Protein AF-A0A2N2LJS9-F1 (afdb_monomer_lite)

Foldseek 3Di:
DDDPPDDDDDPVLLFVLVQVLVCLLVVHRDGPLRVVVVLVDDSVLSVVCVVPPVVVLLVLLLVLLVCLQPVDPVSPLLSVLQCLQRPSSDPDHDQLPNVCVVVVHDSVVSVVSPVVSSVSSNPPVSVVVSSVSSVVVSVVVVVVVVVVVVVVVVVCPDPVNVVVVVVVVVCVVDAQPCAPPDQDPVLLVVLVVCVVVVNDLVVNCVVSSHDSVVSVVSCVVVPVVPPVPPDDDD

Sequence (234 aa):
MKNNFNKEKSLYQLINDPNMLLSTIYKTEMTCGDYLYSLGLTWEQVDLINKNYLYSLLDLIWETVKHFIFSSPSDFRSWTILSQRNDPYTQKRKTLEALGLEFSISRERVRQIESRAFRKLRVKSRKNHLEERVVSQVFDWIHSYQQNKEQVLEDISTPEQIDGLIETRKRQKNPPKRAYEFWTEDEQNTLITLYQQNISTKEISLQLQRSERAILMRLIKVGFEKLTNIFPNT

Secondary structure (DSSP, 8-state):
------S---HHHHHHHHHHHHHHHHTS---HHHHHHHTT--HHHHHHHHHHTHHHHHHHHHHHHHHHH-SSGGGHHHHHHHHHHH-TT-SSPPPHHHHHHHTTS-HHHHHHHHHHHHHHHT-HHHHHHHHHHHHHHHHHHHHHHHHHHHHHHHHT-SHHHHHHHHHHHHHHHS--TTTTPPPPHHHHHHHHHHHHTT--HHHHHHHHTS-HHHHHHHHHHHT-GGGGGG----

Radius of gyration: 27.16 Å; chains: 1; bounding box: 45×60×69 Å

pLDDT: mean 78.63, std 16.74, range [31.95, 96.31]

Structure (mmCIF, N/CA/C/O backbone):
data_AF-A0A2N2LJS9-F1
#
_entry.id   AF-A0A2N2LJS9-F1
#
loop_
_atom_site.group_PDB
_atom_site.id
_atom_site.type_symbol
_atom_site.label_atom_id
_atom_site.label_alt_id
_atom_site.label_comp_id
_atom_site.label_asym_id
_atom_site.label_entity_id
_atom_site.label_seq_id
_atom_site.pdbx_PDB_ins_code
_atom_site.Cartn_x
_atom_site.Cartn_y
_atom_site.Cartn_z
_atom_site.occupancy
_atom_site.B_iso_or_equiv
_atom_site.auth_seq_id
_atom_site.auth_comp_id
_atom_site.auth_asym_id
_atom_site.auth_atom_id
_atom_site.pdbx_PDB_model_num
ATOM 1 N N . MET A 1 1 ? 16.847 1.655 11.798 1.00 31.95 1 MET A N 1
ATOM 2 C CA . MET A 1 1 ? 16.788 3.124 11.639 1.00 31.95 1 MET A CA 1
ATOM 3 C C . MET A 1 1 ? 15.344 3.502 11.361 1.00 31.95 1 MET A C 1
ATOM 5 O O . MET A 1 1 ? 14.827 3.142 10.315 1.00 31.95 1 MET A O 1
ATOM 9 N N . LYS A 1 2 ? 14.662 4.094 12.348 1.00 33.72 2 LYS A N 1
ATOM 10 C CA . LYS A 1 2 ? 13.263 4.524 12.236 1.00 33.72 2 LYS A CA 1
ATOM 11 C C . LYS A 1 2 ? 13.247 5.833 11.443 1.00 33.72 2 LYS A C 1
ATOM 13 O O . LYS A 1 2 ? 13.719 6.844 11.953 1.00 33.72 2 LYS A O 1
ATOM 18 N N . ASN A 1 3 ? 12.784 5.800 10.196 1.00 35.09 3 ASN A N 1
ATOM 19 C CA . ASN A 1 3 ? 12.652 7.014 9.398 1.00 35.09 3 ASN A CA 1
ATOM 20 C C . ASN A 1 3 ? 11.415 7.790 9.852 1.00 35.09 3 ASN A C 1
ATOM 22 O O . ASN A 1 3 ? 10.286 7.330 9.695 1.00 35.09 3 ASN A O 1
ATOM 26 N N . ASN A 1 4 ? 11.667 8.982 10.390 1.00 36.16 4 ASN A N 1
ATOM 27 C CA . ASN A 1 4 ? 10.732 10.098 10.424 1.00 36.16 4 ASN A CA 1
ATOM 28 C C . ASN A 1 4 ? 10.245 10.380 8.994 1.00 36.16 4 ASN A C 1
ATOM 30 O O . ASN A 1 4 ? 10.908 11.106 8.254 1.00 36.16 4 ASN A O 1
ATOM 34 N N . PHE A 1 5 ? 9.109 9.813 8.587 1.00 39.12 5 PHE A N 1
ATOM 35 C CA . PHE A 1 5 ? 8.425 10.258 7.377 1.00 39.12 5 PHE A CA 1
ATOM 36 C C . PHE A 1 5 ? 7.439 11.361 7.744 1.00 39.12 5 PHE A C 1
ATOM 38 O O . PHE A 1 5 ? 6.435 11.155 8.423 1.00 39.12 5 PHE A O 1
ATOM 45 N N . ASN A 1 6 ? 7.846 12.565 7.352 1.00 40.97 6 ASN A N 1
ATOM 46 C CA . ASN A 1 6 ? 7.223 13.834 7.663 1.00 40.97 6 ASN A CA 1
ATOM 47 C C . ASN A 1 6 ? 5.814 13.932 7.060 1.00 40.97 6 ASN A C 1
ATOM 49 O O . ASN A 1 6 ? 5.573 13.533 5.920 1.00 40.97 6 ASN A O 1
ATOM 53 N N . LYS A 1 7 ? 4.912 14.491 7.868 1.00 41.56 7 LYS A N 1
ATOM 54 C CA . LYS A 1 7 ? 3.532 14.863 7.554 1.00 41.56 7 LYS A CA 1
ATOM 55 C C . LYS A 1 7 ? 3.512 15.849 6.386 1.00 41.56 7 LYS A C 1
ATOM 57 O O . LYS A 1 7 ? 4.092 16.911 6.533 1.00 41.56 7 LYS A O 1
ATOM 62 N N . GLU A 1 8 ? 2.855 15.485 5.283 1.00 41.69 8 GLU A N 1
ATOM 63 C CA . GLU A 1 8 ? 2.132 16.365 4.332 1.00 41.69 8 GLU A CA 1
ATOM 64 C C . GLU A 1 8 ? 1.816 15.603 3.024 1.00 41.69 8 GLU A C 1
ATOM 66 O O . GLU A 1 8 ? 2.141 16.029 1.919 1.00 41.69 8 GLU A O 1
ATOM 71 N N . LYS A 1 9 ? 1.154 14.440 3.120 1.00 49.22 9 LYS A N 1
ATOM 72 C CA . LYS A 1 9 ? 0.387 13.901 1.984 1.00 49.22 9 LYS A CA 1
ATOM 73 C C . LYS A 1 9 ? -1.089 14.137 2.273 1.00 49.22 9 LYS A C 1
ATOM 75 O O . LYS A 1 9 ? -1.579 13.783 3.344 1.00 49.22 9 LYS A O 1
ATOM 80 N N . SER A 1 10 ? -1.810 14.689 1.301 1.00 51.91 10 SER A N 1
ATOM 81 C CA . SER A 1 10 ? -3.262 14.523 1.265 1.00 51.91 10 SER A CA 1
ATOM 82 C C . SER A 1 10 ? -3.546 13.024 1.149 1.00 51.91 10 SER A C 1
ATOM 84 O O . SER A 1 10 ? -2.954 12.362 0.293 1.00 51.91 10 SER A O 1
ATOM 86 N N . LEU A 1 11 ? -4.444 12.489 1.985 1.00 50.19 11 LEU A N 1
ATOM 87 C CA . LEU A 1 11 ? -4.892 11.085 1.952 1.00 50.19 11 LEU A CA 1
ATOM 88 C C . LEU A 1 11 ? -5.197 10.605 0.516 1.00 50.19 11 LEU A C 1
ATOM 90 O O . LEU A 1 11 ? -4.925 9.461 0.166 1.00 50.19 11 LEU A O 1
ATOM 94 N N . TYR A 1 12 ? -5.652 11.516 -0.349 1.00 49.75 12 TYR A N 1
ATOM 95 C CA . TYR A 1 12 ? -5.942 11.283 -1.764 1.00 49.75 12 TYR A CA 1
ATOM 96 C C . TYR A 1 12 ? -4.728 10.816 -2.598 1.00 49.75 12 TYR A C 1
ATOM 98 O O . TYR A 1 12 ? -4.838 9.901 -3.411 1.00 49.75 12 TYR A O 1
ATOM 106 N N . GLN A 1 13 ? -3.542 11.398 -2.384 1.00 48.91 13 GLN A N 1
ATOM 107 C CA . GLN A 1 13 ? -2.309 11.020 -3.099 1.00 48.91 13 GLN A CA 1
ATOM 108 C C . GLN A 1 13 ? -1.681 9.729 -2.563 1.00 48.91 13 GLN A C 1
ATOM 110 O O . GLN A 1 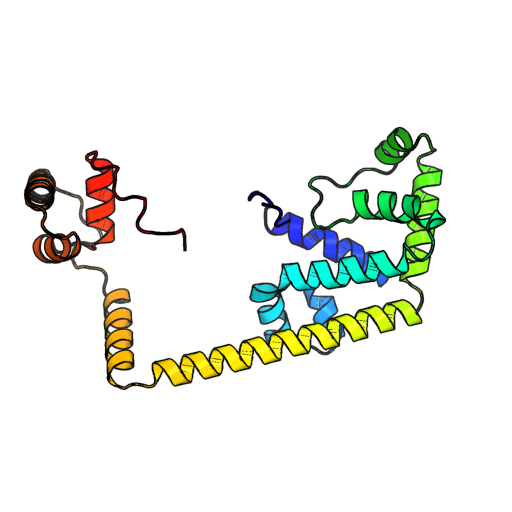13 ? -0.786 9.166 -3.185 1.00 48.91 13 GLN A O 1
ATOM 115 N N . LEU A 1 14 ? -2.102 9.276 -1.386 1.00 54.38 14 LEU A N 1
ATOM 116 C CA . LEU A 1 14 ? -1.608 8.046 -0.774 1.00 54.38 14 LEU A CA 1
ATOM 117 C C . LEU A 1 14 ? -2.407 6.817 -1.243 1.00 54.38 14 LEU A C 1
ATOM 119 O O . LEU A 1 14 ? -1.893 5.705 -1.227 1.00 54.38 14 LEU A O 1
ATOM 123 N N . ILE A 1 15 ? -3.630 7.041 -1.734 1.00 55.56 15 ILE A N 1
ATOM 124 C CA . ILE A 1 15 ? -4.560 6.005 -2.201 1.00 55.56 15 ILE A CA 1
ATOM 125 C C . ILE A 1 15 ? -4.457 5.768 -3.721 1.00 55.56 15 ILE A C 1
ATOM 127 O O . ILE A 1 15 ? -4.594 4.634 -4.176 1.00 55.56 15 ILE A O 1
ATOM 131 N N . ASN A 1 16 ? -4.173 6.799 -4.526 1.00 60.22 16 ASN A N 1
ATOM 132 C CA . ASN A 1 16 ? -4.210 6.675 -5.993 1.00 60.22 16 ASN A CA 1
ATOM 133 C C . ASN A 1 16 ? -3.057 5.857 -6.605 1.00 60.22 16 ASN A C 1
ATOM 135 O O . ASN A 1 16 ? -3.276 5.128 -7.575 1.00 60.22 16 ASN A O 1
ATOM 139 N N . ASP A 1 17 ? -1.846 5.940 -6.054 1.00 68.31 17 ASP A N 1
ATOM 140 C CA . ASP A 1 17 ? -0.675 5.237 -6.603 1.00 68.31 17 ASP A CA 1
ATOM 141 C C . ASP A 1 17 ? -0.741 3.699 -6.412 1.00 68.31 17 ASP A C 1
ATOM 143 O O . ASP A 1 17 ? -0.482 2.962 -7.372 1.00 68.31 17 ASP A O 1
ATOM 147 N N . PRO A 1 18 ? -1.180 3.174 -5.249 1.00 71.62 18 PRO A N 1
ATOM 148 C CA . PRO A 1 18 ? -1.484 1.751 -5.078 1.00 71.62 18 PRO A CA 1
ATOM 149 C C . PRO A 1 18 ? -2.563 1.218 -6.021 1.00 71.62 18 PRO A C 1
ATOM 151 O O . PRO A 1 18 ? -2.399 0.150 -6.616 1.00 71.62 18 PRO A O 1
ATOM 154 N N . ASN A 1 19 ? -3.650 1.973 -6.192 1.00 83.94 19 ASN A N 1
ATOM 155 C CA . ASN A 1 19 ? -4.761 1.587 -7.061 1.00 83.94 19 ASN A CA 1
ATOM 156 C C . ASN A 1 19 ? -4.291 1.456 -8.512 1.00 83.94 19 ASN A C 1
ATOM 158 O O . ASN A 1 19 ? -4.644 0.505 -9.203 1.00 83.94 19 ASN A O 1
ATOM 162 N N . MET A 1 20 ? -3.421 2.361 -8.963 1.00 81.50 20 MET A N 1
ATOM 163 C CA . MET A 1 20 ? -2.772 2.295 -10.273 1.00 81.50 20 MET A CA 1
ATOM 164 C C . MET A 1 20 ? -1.921 1.032 -10.452 1.00 81.50 20 MET A C 1
ATOM 166 O O . MET A 1 20 ? -1.991 0.379 -11.500 1.00 81.50 20 MET A O 1
ATOM 170 N N . LEU A 1 21 ? -1.122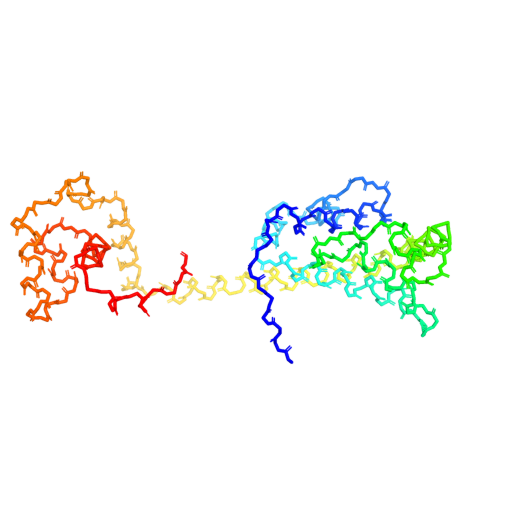 0.669 -9.444 1.00 84.75 21 LEU A N 1
ATOM 171 C CA . LEU A 1 21 ? -0.304 -0.544 -9.472 1.00 84.75 21 LEU A CA 1
ATOM 172 C C . LEU A 1 21 ? -1.183 -1.794 -9.584 1.00 84.75 21 LEU A C 1
ATOM 174 O O . LEU A 1 21 ? -0.987 -2.603 -10.495 1.00 84.75 21 LEU A O 1
ATOM 178 N N . LEU A 1 22 ? -2.169 -1.922 -8.697 1.00 88.69 22 LEU A N 1
ATOM 179 C CA . LEU A 1 22 ? -3.118 -3.031 -8.684 1.00 88.69 22 LEU A CA 1
ATOM 180 C C . LEU A 1 22 ? -3.896 -3.101 -10.003 1.00 88.69 22 LEU A C 1
ATOM 182 O O . LEU A 1 22 ? -3.887 -4.136 -10.674 1.00 88.69 22 LEU A O 1
ATOM 186 N N . SER A 1 23 ? -4.427 -1.971 -10.468 1.00 89.19 23 SER A N 1
ATOM 187 C CA . SER A 1 23 ? -5.138 -1.889 -11.745 1.00 89.19 23 SER A CA 1
ATOM 188 C C . SER A 1 23 ? -4.267 -2.335 -12.917 1.00 89.19 23 SER A C 1
ATOM 190 O O . SER A 1 23 ? -4.705 -3.054 -13.819 1.00 89.19 23 SER A O 1
ATOM 192 N N . THR A 1 24 ? -2.976 -2.001 -12.880 1.00 87.19 24 THR A N 1
ATOM 193 C CA . THR A 1 24 ? -2.026 -2.434 -13.906 1.00 87.19 24 THR A CA 1
ATOM 194 C C . THR A 1 24 ? -1.723 -3.933 -13.815 1.00 87.19 24 THR A C 1
ATOM 196 O O . THR A 1 24 ? -1.602 -4.598 -14.850 1.00 87.19 24 THR A O 1
ATOM 199 N N . ILE A 1 25 ? -1.606 -4.509 -12.618 1.00 88.31 25 ILE A N 1
ATOM 200 C CA . ILE A 1 25 ? -1.372 -5.950 -12.428 1.00 88.31 25 ILE A CA 1
ATOM 201 C C . ILE A 1 25 ? -2.593 -6.760 -12.888 1.00 88.31 25 ILE A C 1
ATOM 203 O O . ILE A 1 25 ? -2.449 -7.772 -13.585 1.00 88.31 25 ILE A O 1
ATOM 207 N N . TYR A 1 26 ? -3.798 -6.308 -12.566 1.00 89.62 26 TYR A N 1
ATOM 208 C CA . TYR A 1 26 ? -5.030 -7.050 -12.828 1.00 89.62 26 TYR A CA 1
ATOM 209 C C . TYR A 1 26 ? -5.732 -6.685 -14.139 1.00 89.62 26 TYR A C 1
ATOM 211 O O . TYR A 1 26 ? -6.567 -7.458 -14.593 1.00 89.62 26 TYR A O 1
ATOM 219 N N . LYS A 1 27 ? -5.302 -5.615 -14.821 1.00 88.12 27 LYS A N 1
ATOM 220 C CA . LYS A 1 27 ? -5.897 -5.102 -16.071 1.00 88.12 27 LYS A CA 1
ATOM 221 C C . LYS A 1 27 ? -7.376 -4.714 -15.936 1.00 88.12 27 LYS A C 1
ATOM 223 O O . LYS A 1 27 ? -8.129 -4.826 -16.896 1.00 88.12 27 LYS A O 1
ATOM 228 N N . THR A 1 28 ? -7.771 -4.256 -14.762 1.00 89.88 28 THR A N 1
ATOM 229 C CA . THR A 1 28 ? -9.090 -3.683 -14.494 1.00 89.88 28 THR A CA 1
ATOM 230 C C . THR A 1 28 ? -8.888 -2.503 -13.568 1.00 89.88 28 THR A C 1
ATOM 232 O O . THR A 1 28 ? -7.943 -2.524 -12.785 1.00 89.88 28 THR A O 1
ATOM 235 N N . GLU A 1 29 ? -9.728 -1.480 -13.655 1.00 87.88 29 GLU A N 1
ATOM 236 C CA . GLU A 1 29 ? -9.725 -0.435 -12.636 1.00 87.88 29 GLU A CA 1
ATOM 237 C C . GLU A 1 29 ? -10.112 -1.076 -11.304 1.00 87.88 29 GLU A C 1
ATOM 239 O O . GLU A 1 29 ? -11.133 -1.758 -11.213 1.00 87.88 29 GLU A O 1
ATOM 244 N N . MET A 1 30 ? -9.240 -0.949 -10.307 1.00 86.88 30 MET A N 1
ATOM 245 C CA . MET A 1 30 ? -9.487 -1.466 -8.968 1.00 86.88 30 MET A CA 1
ATOM 246 C C . MET A 1 30 ? -8.858 -0.574 -7.914 1.00 86.88 30 MET A C 1
ATOM 248 O O . MET A 1 30 ? -7.716 -0.115 -8.043 1.00 86.88 30 MET A O 1
ATOM 252 N N . THR A 1 31 ? -9.609 -0.372 -6.843 1.00 87.75 31 THR A N 1
ATOM 253 C CA . THR A 1 31 ? -9.090 0.191 -5.607 1.00 87.75 31 THR A CA 1
ATOM 254 C C . THR A 1 31 ? -8.508 -0.903 -4.713 1.00 87.75 31 THR A C 1
ATOM 256 O O . THR A 1 31 ? -8.790 -2.088 -4.893 1.00 87.75 31 THR A O 1
ATOM 259 N N . CYS A 1 32 ? -7.724 -0.525 -3.700 1.00 87.56 32 CYS A N 1
ATOM 260 C CA . CYS A 1 32 ? -7.336 -1.455 -2.636 1.00 87.56 32 CYS A CA 1
ATOM 261 C C . CYS A 1 32 ? -8.557 -2.118 -1.974 1.00 87.56 32 CYS A C 1
ATOM 263 O O . CYS A 1 32 ? -8.491 -3.293 -1.630 1.00 87.56 32 CYS A O 1
ATOM 265 N N . GLY A 1 33 ? -9.672 -1.391 -1.829 1.00 89.00 33 GLY A N 1
ATOM 266 C CA . GLY A 1 33 ? -10.917 -1.939 -1.289 1.00 89.00 33 GLY A CA 1
ATOM 267 C C . GLY A 1 33 ? -11.517 -3.017 -2.190 1.00 89.00 33 GLY A C 1
ATOM 268 O O . GLY A 1 33 ? -11.791 -4.116 -1.714 1.00 89.00 33 GLY A O 1
ATOM 269 N N . ASP A 1 34 ? -11.635 -2.739 -3.493 1.00 89.69 34 ASP A N 1
ATOM 270 C CA . ASP A 1 34 ? -12.122 -3.714 -4.483 1.00 89.69 34 ASP A CA 1
ATOM 271 C C . ASP A 1 34 ? -11.222 -4.948 -4.536 1.00 89.69 34 ASP A C 1
ATOM 273 O O . ASP A 1 34 ? -11.701 -6.077 -4.630 1.00 89.69 34 ASP A O 1
ATOM 277 N N . TYR A 1 35 ? -9.907 -4.733 -4.438 1.00 92.62 35 TYR A N 1
ATOM 278 C CA . TYR A 1 35 ? -8.931 -5.807 -4.396 1.00 92.62 35 TYR A CA 1
ATOM 279 C C . TYR A 1 35 ? -9.165 -6.710 -3.186 1.00 92.62 35 TYR A C 1
ATOM 281 O O . TYR A 1 35 ? -9.377 -7.902 -3.371 1.00 92.62 35 TYR A O 1
ATOM 289 N N . LEU A 1 36 ? -9.218 -6.164 -1.969 1.00 92.06 36 LEU A N 1
ATOM 290 C CA . LEU A 1 36 ? -9.487 -6.955 -0.765 1.00 92.06 36 LEU A CA 1
ATOM 291 C C . LEU A 1 36 ? -10.839 -7.677 -0.836 1.00 92.06 36 LEU A C 1
ATOM 293 O O . LEU A 1 36 ? -10.918 -8.858 -0.506 1.00 92.06 36 LEU A O 1
ATOM 297 N N . TYR A 1 37 ? -11.886 -7.003 -1.315 1.00 91.62 37 TYR A N 1
ATOM 298 C CA . TYR A 1 37 ? -13.199 -7.617 -1.505 1.00 91.62 37 TYR A CA 1
ATOM 299 C C . TYR A 1 37 ? -13.140 -8.799 -2.486 1.00 91.62 37 TYR A C 1
ATOM 301 O O . TYR A 1 37 ? -13.710 -9.857 -2.224 1.00 91.62 37 TYR A O 1
ATOM 309 N N . SER A 1 38 ? -12.377 -8.671 -3.578 1.00 91.19 38 SER A N 1
ATOM 310 C CA . SER A 1 38 ? -12.177 -9.753 -4.552 1.00 91.19 38 SER A CA 1
ATOM 311 C C . SER A 1 38 ? -11.442 -10.973 -3.979 1.00 91.19 38 SER A C 1
ATOM 313 O O . SER A 1 38 ? -11.588 -12.072 -4.510 1.00 91.19 38 SER A O 1
ATOM 315 N N . LEU A 1 39 ? -10.710 -10.801 -2.871 1.00 92.12 39 LEU A N 1
ATOM 316 C CA . LEU A 1 39 ? -10.070 -11.885 -2.116 1.00 92.12 39 LEU A CA 1
ATOM 317 C C . LEU A 1 39 ? -11.022 -12.580 -1.129 1.00 92.12 39 LEU A C 1
ATOM 319 O O . LEU A 1 39 ? -10.597 -13.475 -0.403 1.00 92.12 39 LEU A O 1
ATOM 323 N N . GLY A 1 40 ? -12.297 -12.182 -1.086 1.00 91.31 40 GLY A N 1
ATOM 324 C CA . GLY A 1 40 ? -13.308 -12.784 -0.216 1.00 91.31 40 GLY A CA 1
ATOM 325 C C . GLY A 1 40 ? -13.494 -12.084 1.130 1.00 91.31 40 GLY A C 1
ATOM 326 O O . GLY A 1 40 ? -14.175 -12.629 1.997 1.00 91.31 40 GLY A O 1
ATOM 327 N N . LEU A 1 41 ? -12.919 -10.892 1.328 1.00 91.56 41 LEU A N 1
ATOM 328 C CA . LEU A 1 41 ? -13.171 -10.103 2.533 1.00 91.56 41 LEU A CA 1
ATOM 329 C C . LEU A 1 41 ? -14.542 -9.427 2.495 1.00 91.56 41 LEU A C 1
ATOM 331 O O . LEU A 1 41 ? -14.993 -8.928 1.465 1.00 91.56 41 LEU A O 1
ATOM 335 N N . THR A 1 42 ? -15.175 -9.329 3.661 1.00 93.50 42 THR A N 1
ATOM 336 C CA . THR A 1 42 ? -16.385 -8.519 3.848 1.00 93.50 42 THR A CA 1
ATOM 337 C C . THR A 1 42 ? -16.051 -7.025 3.873 1.00 93.50 42 THR A C 1
ATOM 339 O O . THR A 1 42 ? -14.949 -6.627 4.249 1.00 93.50 42 THR A O 1
ATOM 342 N N . TRP A 1 43 ? -17.017 -6.165 3.540 1.00 91.38 43 TRP A N 1
ATOM 343 C CA . TRP A 1 43 ? -16.816 -4.710 3.577 1.00 91.38 43 TRP A CA 1
ATOM 344 C C . TRP A 1 43 ? -16.469 -4.169 4.968 1.00 91.38 43 TRP A C 1
ATOM 346 O O . TRP A 1 43 ? -15.725 -3.199 5.069 1.00 91.38 43 TRP A O 1
ATOM 356 N N . GLU A 1 44 ? -16.947 -4.813 6.035 1.00 90.19 44 GLU A N 1
ATOM 357 C CA . GLU A 1 44 ? -16.573 -4.464 7.409 1.00 90.19 44 GLU A CA 1
ATOM 358 C C . GLU A 1 44 ? -15.082 -4.721 7.667 1.00 90.19 44 GLU A C 1
ATOM 360 O O . GLU A 1 44 ? -14.379 -3.862 8.199 1.00 90.19 44 GLU A O 1
ATOM 365 N N . GLN A 1 45 ? -14.568 -5.869 7.217 1.00 89.81 45 GLN A N 1
ATOM 366 C CA . GLN A 1 45 ? -13.140 -6.180 7.297 1.00 89.81 45 GLN A CA 1
ATOM 367 C C . GLN A 1 45 ? -12.316 -5.229 6.423 1.00 89.81 45 GLN A C 1
ATOM 369 O O . GLN A 1 45 ? -11.279 -4.740 6.861 1.00 89.81 45 GLN A O 1
ATOM 374 N N . VAL A 1 46 ? -12.782 -4.914 5.211 1.00 89.12 46 VAL A N 1
ATOM 375 C CA . VAL A 1 46 ? -12.121 -3.941 4.326 1.00 89.12 46 VAL A CA 1
ATOM 376 C C . VAL A 1 46 ? -12.032 -2.561 4.984 1.00 89.12 46 VAL A C 1
ATOM 378 O O . VAL A 1 46 ? -10.969 -1.942 4.961 1.00 89.12 46 VAL A O 1
ATOM 381 N N . ASP A 1 47 ? -13.112 -2.082 5.600 1.00 88.69 47 ASP A N 1
ATOM 382 C CA . ASP A 1 47 ? -13.136 -0.797 6.305 1.00 88.69 47 ASP A CA 1
ATOM 383 C C . ASP A 1 47 ? -12.186 -0.793 7.514 1.00 88.69 47 ASP A C 1
ATOM 385 O O . ASP A 1 47 ? -11.407 0.146 7.694 1.00 88.69 47 ASP A O 1
ATOM 389 N N . LEU A 1 48 ? -12.166 -1.880 8.290 1.00 90.50 48 LEU A N 1
ATOM 390 C CA . LEU A 1 48 ? -11.225 -2.069 9.394 1.00 90.50 48 LEU A CA 1
ATOM 391 C C . LEU A 1 48 ? -9.769 -1.998 8.920 1.00 90.50 48 LEU A C 1
ATOM 393 O O . LEU A 1 48 ? -8.952 -1.318 9.546 1.00 90.50 48 LEU A O 1
ATOM 397 N N . ILE A 1 49 ? -9.447 -2.656 7.807 1.00 90.06 49 ILE A N 1
ATOM 398 C CA . ILE A 1 49 ? -8.101 -2.651 7.231 1.00 90.06 49 ILE A CA 1
ATOM 399 C C . ILE A 1 49 ? -7.740 -1.265 6.708 1.00 90.06 49 ILE A C 1
ATOM 401 O O . ILE A 1 49 ? -6.670 -0.754 7.030 1.00 90.06 49 ILE A O 1
ATOM 405 N N . ASN A 1 50 ? -8.640 -0.610 5.979 1.00 86.00 50 ASN A N 1
ATOM 406 C CA . ASN A 1 50 ? -8.404 0.739 5.470 1.00 86.00 50 ASN A CA 1
ATOM 407 C C . ASN A 1 50 ? -8.182 1.760 6.596 1.00 86.00 50 ASN A C 1
ATOM 409 O O . ASN A 1 50 ? -7.370 2.671 6.443 1.00 86.00 50 ASN A O 1
ATOM 413 N N . LYS A 1 51 ? -8.866 1.608 7.735 1.00 85.50 51 LYS A N 1
ATOM 414 C CA . LYS A 1 51 ? -8.729 2.516 8.883 1.00 85.50 51 LYS A CA 1
ATOM 415 C C . LYS A 1 51 ? -7.472 2.265 9.710 1.00 85.50 51 LYS A C 1
ATOM 417 O O . LYS A 1 51 ? -6.857 3.226 10.163 1.00 85.50 51 LYS A O 1
ATOM 422 N N . ASN A 1 52 ? -7.101 1.003 9.921 1.00 87.25 52 ASN A N 1
ATOM 423 C CA . ASN A 1 52 ? -6.086 0.643 10.917 1.00 87.25 52 ASN A CA 1
ATOM 424 C C . ASN A 1 52 ? -4.774 0.120 10.310 1.00 87.25 52 ASN A C 1
ATOM 426 O O . ASN A 1 52 ? -3.730 0.224 10.946 1.00 87.25 52 ASN A O 1
ATOM 430 N N . TYR A 1 53 ? -4.806 -0.418 9.088 1.00 89.44 53 TYR A N 1
ATOM 431 C CA . TYR A 1 53 ? -3.696 -1.182 8.503 1.00 89.44 53 TYR A CA 1
ATOM 432 C C . TYR A 1 53 ? -3.376 -0.813 7.047 1.00 89.44 53 TYR A C 1
ATOM 434 O O . TYR A 1 53 ? -2.613 -1.524 6.396 1.00 89.44 53 TYR A O 1
ATOM 442 N N . LEU A 1 54 ? -3.905 0.298 6.517 1.00 85.62 54 LEU A N 1
ATOM 443 C CA . LEU A 1 54 ? -3.709 0.677 5.111 1.00 85.62 54 LEU A CA 1
ATOM 444 C C . LEU A 1 54 ? -2.225 0.745 4.725 1.00 85.62 54 LEU A C 1
ATOM 446 O O . LEU A 1 54 ? -1.824 0.126 3.749 1.00 85.62 54 LEU A O 1
ATOM 450 N N . TYR A 1 55 ? -1.392 1.434 5.506 1.00 85.38 55 TYR A N 1
ATOM 451 C CA . TYR A 1 55 ? 0.048 1.524 5.230 1.00 85.38 55 TYR A CA 1
ATOM 452 C C . TYR A 1 55 ? 0.734 0.158 5.260 1.00 85.38 55 TYR A C 1
ATOM 454 O O . TYR A 1 55 ? 1.508 -0.161 4.363 1.00 85.38 55 TYR A O 1
ATOM 462 N N . SER A 1 56 ? 0.398 -0.678 6.243 1.00 89.50 56 SER A N 1
ATOM 463 C CA . SER A 1 56 ? 0.942 -2.031 6.353 1.00 89.50 56 SER A CA 1
ATOM 464 C C . SER A 1 56 ? 0.544 -2.901 5.160 1.00 89.50 56 SER A C 1
ATOM 466 O O . SER A 1 56 ? 1.363 -3.673 4.663 1.00 89.50 56 SER A O 1
ATOM 468 N N . LEU A 1 57 ? -0.685 -2.751 4.653 1.00 89.94 57 LEU A N 1
ATOM 469 C CA . LEU A 1 57 ? -1.142 -3.407 3.428 1.00 89.94 57 LEU A CA 1
ATOM 470 C C . LEU A 1 57 ? -0.347 -2.930 2.210 1.00 89.94 57 LEU A C 1
ATOM 472 O O . LEU A 1 57 ? 0.082 -3.749 1.396 1.00 89.94 57 LEU A O 1
ATOM 476 N N . LEU A 1 58 ? -0.137 -1.619 2.084 1.00 87.56 58 LEU A N 1
ATOM 477 C CA . LEU A 1 58 ? 0.642 -1.051 0.988 1.00 87.56 58 LEU A CA 1
ATOM 478 C C . LEU A 1 58 ? 2.090 -1.538 1.018 1.00 87.56 58 LEU A C 1
ATOM 480 O O . LEU A 1 58 ? 2.587 -1.979 -0.016 1.00 87.56 58 LEU A O 1
ATOM 484 N N . ASP A 1 59 ? 2.729 -1.544 2.187 1.00 88.38 59 ASP A N 1
ATOM 485 C CA . ASP A 1 59 ? 4.075 -2.091 2.379 1.00 88.38 59 ASP A CA 1
ATOM 486 C C . ASP A 1 59 ? 4.145 -3.569 2.003 1.00 88.38 59 ASP A C 1
ATOM 488 O O . ASP A 1 59 ? 5.055 -3.992 1.287 1.00 88.38 59 ASP A O 1
ATOM 492 N N . LEU A 1 60 ? 3.160 -4.361 2.431 1.00 91.62 60 LEU A N 1
ATOM 493 C CA . LEU A 1 60 ? 3.087 -5.781 2.113 1.00 91.62 60 LEU A CA 1
ATOM 494 C C . LEU A 1 60 ? 3.014 -6.018 0.602 1.00 91.62 60 LEU A C 1
ATOM 496 O O . LEU A 1 60 ? 3.785 -6.818 0.061 1.00 91.62 60 LEU A O 1
ATOM 500 N N . ILE A 1 61 ? 2.103 -5.323 -0.084 1.00 90.88 61 ILE A N 1
ATOM 501 C CA . ILE A 1 61 ? 1.946 -5.419 -1.540 1.00 90.88 61 ILE A CA 1
ATOM 502 C C . ILE A 1 61 ? 3.236 -4.960 -2.225 1.00 90.88 61 ILE A C 1
ATOM 504 O O . ILE A 1 61 ? 3.744 -5.648 -3.113 1.00 90.88 61 ILE A O 1
ATOM 508 N N . TRP A 1 62 ? 3.790 -3.828 -1.793 1.00 89.00 62 TRP A N 1
ATOM 509 C CA . TRP A 1 62 ? 4.966 -3.215 -2.394 1.00 89.00 62 TRP A CA 1
ATOM 510 C C . TRP A 1 62 ? 6.215 -4.087 -2.274 1.00 89.00 62 TRP A C 1
ATOM 512 O O . TRP A 1 62 ? 6.882 -4.349 -3.277 1.00 89.00 62 TRP A O 1
ATOM 522 N N . GLU A 1 63 ? 6.501 -4.613 -1.084 1.00 89.12 63 GLU A N 1
ATOM 523 C CA . GLU A 1 63 ? 7.639 -5.507 -0.869 1.00 89.12 63 GLU A CA 1
ATOM 524 C C . GLU A 1 63 ? 7.451 -6.835 -1.614 1.00 89.12 63 GLU A C 1
ATOM 526 O O . GLU A 1 63 ? 8.399 -7.367 -2.192 1.00 89.12 63 GLU A O 1
ATOM 531 N N . THR A 1 64 ? 6.224 -7.350 -1.711 1.00 90.88 64 THR A N 1
ATOM 532 C CA . THR A 1 64 ? 5.949 -8.553 -2.514 1.00 90.88 64 THR A CA 1
ATOM 533 C C . THR A 1 64 ? 6.223 -8.307 -4.002 1.00 90.88 64 THR A C 1
ATOM 535 O O . THR A 1 64 ? 6.925 -9.084 -4.655 1.00 90.88 64 THR A O 1
ATOM 538 N N . VAL A 1 65 ? 5.745 -7.182 -4.539 1.00 89.56 65 VAL A N 1
ATOM 539 C CA . VAL A 1 65 ? 5.999 -6.754 -5.923 1.00 89.56 65 VAL A CA 1
ATOM 540 C C . VAL A 1 65 ? 7.496 -6.560 -6.175 1.00 89.56 65 VAL A C 1
ATOM 542 O O . VAL A 1 65 ? 8.017 -7.029 -7.192 1.00 89.56 65 VAL A O 1
ATOM 545 N N . LYS A 1 66 ? 8.213 -5.936 -5.238 1.00 89.19 66 LYS A N 1
ATOM 546 C CA . LYS A 1 66 ? 9.668 -5.763 -5.282 1.00 89.19 66 LYS A CA 1
ATOM 547 C C . LYS A 1 66 ? 10.398 -7.089 -5.413 1.00 89.19 66 LYS A C 1
ATOM 549 O O . LYS A 1 66 ? 11.222 -7.219 -6.314 1.00 89.19 66 LYS A O 1
ATOM 554 N N . HIS A 1 67 ? 10.060 -8.087 -4.596 1.00 89.00 67 HIS A N 1
ATOM 555 C CA . HIS A 1 67 ? 10.664 -9.420 -4.683 1.00 89.00 67 HIS A CA 1
ATOM 556 C C . HIS A 1 67 ? 10.424 -10.091 -6.044 1.00 89.00 67 HIS A C 1
ATOM 558 O O . HIS A 1 67 ? 11.316 -10.740 -6.593 1.00 89.00 67 HIS A O 1
ATOM 564 N N . PHE A 1 68 ? 9.249 -9.897 -6.648 1.00 88.88 68 PHE A N 1
ATOM 565 C CA . PHE A 1 68 ? 8.967 -10.439 -7.978 1.00 88.88 68 PHE A CA 1
ATOM 566 C C . PHE A 1 68 ? 9.755 -9.760 -9.097 1.00 88.88 68 PHE A C 1
ATOM 568 O O . PHE A 1 68 ? 10.082 -10.406 -10.100 1.00 88.88 68 PHE A O 1
ATOM 575 N N . ILE A 1 69 ? 10.012 -8.458 -8.986 1.00 85.69 69 ILE A N 1
ATOM 576 C CA . ILE A 1 69 ? 10.800 -7.731 -9.984 1.00 85.69 69 ILE A CA 1
ATOM 577 C C . ILE A 1 69 ? 12.286 -7.998 -9.791 1.00 85.69 69 ILE A C 1
ATOM 579 O O . ILE A 1 69 ? 12.970 -8.299 -10.768 1.00 85.69 69 ILE A O 1
ATOM 583 N N . PHE A 1 70 ? 12.763 -7.927 -8.551 1.00 82.50 70 PHE A N 1
ATOM 584 C CA . PHE A 1 70 ? 14.155 -8.092 -8.158 1.00 82.50 70 PHE A CA 1
ATOM 585 C C . PHE A 1 70 ? 14.512 -9.576 -7.971 1.00 82.50 70 PHE A C 1
ATOM 587 O O . PHE A 1 70 ? 14.932 -10.007 -6.903 1.00 82.50 70 PHE A O 1
ATOM 594 N N . SER A 1 71 ? 14.324 -10.384 -9.020 1.00 73.69 71 SER A N 1
ATOM 595 C CA . SER A 1 71 ? 14.714 -11.805 -9.005 1.00 73.69 71 SER A CA 1
ATOM 596 C C . SER A 1 71 ? 16.202 -12.023 -9.342 1.00 73.69 71 SER A C 1
ATOM 598 O O . SER A 1 71 ? 16.699 -13.135 -9.206 1.00 73.69 71 SER A O 1
ATOM 600 N N . SER A 1 72 ? 16.908 -10.983 -9.802 1.00 70.75 72 SER A N 1
ATOM 601 C CA . SER A 1 72 ? 18.335 -10.990 -10.154 1.00 70.75 72 SER A CA 1
ATOM 602 C C . SER A 1 72 ? 18.936 -9.583 -9.984 1.00 70.75 72 SER A C 1
ATOM 604 O O . SER A 1 72 ? 18.220 -8.602 -10.206 1.00 70.75 72 SER A O 1
ATOM 606 N N . PRO A 1 73 ? 20.246 -9.433 -9.691 1.00 66.75 73 PRO A N 1
ATOM 607 C CA . PRO A 1 73 ? 20.927 -8.132 -9.673 1.00 66.75 73 PRO A CA 1
ATOM 608 C C . PRO A 1 73 ? 20.760 -7.319 -10.968 1.00 66.75 73 PRO A C 1
ATOM 610 O O . PRO A 1 73 ? 20.694 -6.091 -10.932 1.00 66.75 73 PRO A O 1
ATOM 613 N N . SER A 1 74 ? 20.605 -7.988 -12.119 1.00 68.44 74 SER A N 1
ATOM 614 C CA . SER A 1 74 ? 20.345 -7.332 -13.411 1.00 68.44 74 SER A CA 1
ATOM 615 C C . SER A 1 74 ? 18.989 -6.616 -13.473 1.00 68.44 74 SER A C 1
ATOM 617 O O . SER A 1 74 ? 18.768 -5.770 -14.340 1.00 68.44 74 SER A O 1
ATOM 619 N N . ASP A 1 75 ? 18.067 -6.951 -12.569 1.00 79.62 75 ASP A N 1
ATOM 620 C CA . ASP A 1 75 ? 16.732 -6.366 -12.504 1.00 79.62 75 ASP A CA 1
ATOM 621 C C . ASP A 1 75 ? 16.666 -5.095 -11.648 1.00 79.62 75 ASP A C 1
ATOM 623 O O . ASP A 1 75 ? 15.617 -4.448 -11.630 1.00 79.62 75 ASP A O 1
ATOM 627 N N . PHE A 1 76 ? 17.775 -4.684 -11.015 1.00 81.81 76 PHE A N 1
ATOM 628 C CA . PHE A 1 76 ? 17.846 -3.457 -10.213 1.00 81.81 76 PHE A CA 1
ATOM 629 C C . PHE A 1 76 ? 17.273 -2.256 -10.965 1.00 81.81 76 PHE A C 1
ATOM 631 O O . PHE A 1 76 ? 16.363 -1.589 -10.486 1.00 81.81 76 PHE A O 1
ATOM 638 N N . ARG A 1 77 ? 17.714 -2.055 -12.211 1.00 84.19 77 ARG A N 1
ATOM 639 C CA . ARG A 1 77 ? 17.250 -0.952 -13.061 1.00 84.19 77 ARG A CA 1
ATOM 640 C C . ARG A 1 77 ? 15.753 -1.024 -13.373 1.00 84.19 77 ARG A C 1
ATOM 642 O O . ARG A 1 77 ? 15.102 0.011 -13.474 1.00 84.19 77 ARG A O 1
ATOM 649 N N . SER A 1 78 ? 15.203 -2.232 -13.519 1.00 85.69 78 SER A N 1
ATOM 650 C CA . SER A 1 78 ? 13.764 -2.424 -13.742 1.00 85.69 78 SER A CA 1
ATOM 651 C C . SER A 1 78 ? 12.965 -2.030 -12.506 1.00 85.69 78 SER A C 1
ATOM 653 O O . SER A 1 78 ? 11.950 -1.351 -12.634 1.00 85.69 78 SER A O 1
ATOM 655 N N . TRP A 1 79 ? 13.447 -2.415 -11.321 1.00 88.06 79 TRP A N 1
ATOM 656 C CA . TRP A 1 79 ? 12.852 -2.010 -10.054 1.00 88.06 79 TRP A CA 1
ATOM 657 C C . TRP A 1 79 ? 12.922 -0.497 -9.858 1.00 88.06 79 TRP A C 1
ATOM 659 O O . TRP A 1 79 ? 11.891 0.101 -9.592 1.00 88.06 79 TRP A O 1
ATOM 669 N N . THR A 1 80 ? 14.081 0.137 -10.062 1.00 87.19 80 THR A N 1
ATOM 670 C CA . THR A 1 80 ? 14.231 1.590 -9.872 1.00 87.19 80 THR A CA 1
ATOM 671 C C . THR A 1 80 ? 13.303 2.392 -10.786 1.00 87.19 80 THR A C 1
ATOM 673 O O . THR A 1 80 ? 12.673 3.348 -10.345 1.00 87.19 80 THR A O 1
ATOM 676 N N . ILE A 1 81 ? 13.180 1.992 -12.057 1.00 88.06 81 ILE A N 1
ATOM 677 C CA . ILE A 1 81 ? 12.257 2.637 -13.002 1.00 88.06 81 ILE A CA 1
ATOM 678 C C . ILE A 1 81 ? 10.799 2.437 -12.567 1.00 88.06 81 ILE A C 1
ATOM 680 O O . ILE A 1 81 ? 10.005 3.374 -12.640 1.00 88.06 81 ILE A O 1
ATOM 684 N N . LEU A 1 82 ? 10.434 1.230 -12.118 1.00 87.12 82 LEU A N 1
ATOM 685 C CA . LEU A 1 82 ? 9.077 0.935 -11.659 1.00 87.12 82 LEU A CA 1
ATOM 686 C C . LEU A 1 82 ? 8.744 1.692 -10.363 1.00 87.12 82 LEU A C 1
ATOM 688 O O . LEU A 1 82 ? 7.647 2.238 -10.251 1.00 87.12 82 LEU A O 1
ATOM 692 N N . SER A 1 83 ? 9.681 1.752 -9.413 1.00 85.94 83 SER A N 1
ATOM 693 C CA . SER A 1 83 ? 9.497 2.394 -8.113 1.00 85.94 83 SER A CA 1
ATOM 694 C C . SER A 1 83 ? 9.342 3.899 -8.252 1.00 85.94 83 SER A C 1
ATOM 696 O O . SER A 1 83 ? 8.343 4.445 -7.811 1.00 85.94 83 SER A O 1
ATOM 698 N N . GLN A 1 84 ? 10.206 4.574 -9.010 1.00 85.69 84 GLN A N 1
ATOM 699 C CA . GLN A 1 84 ? 10.092 6.022 -9.234 1.00 85.69 84 GLN A CA 1
ATOM 700 C C . GLN A 1 84 ? 8.784 6.455 -9.935 1.00 85.69 84 GLN A C 1
ATOM 702 O O . GLN A 1 84 ? 8.492 7.651 -10.045 1.00 85.69 84 GLN A O 1
ATOM 707 N N . ARG A 1 85 ? 7.996 5.497 -10.437 1.00 84.50 85 ARG A N 1
ATOM 708 C CA . ARG A 1 85 ? 6.708 5.736 -11.095 1.00 84.50 85 ARG A CA 1
ATOM 709 C C . ARG A 1 85 ? 5.490 5.276 -10.310 1.00 84.50 85 ARG A C 1
ATOM 711 O O . ARG A 1 85 ? 4.407 5.774 -10.602 1.00 84.50 85 ARG A O 1
ATOM 718 N N . ASN A 1 86 ? 5.636 4.288 -9.436 1.00 78.75 86 ASN A N 1
ATOM 719 C CA . ASN A 1 86 ? 4.505 3.600 -8.809 1.00 78.75 86 ASN A CA 1
ATOM 720 C C . ASN A 1 86 ? 4.708 3.392 -7.300 1.00 78.75 86 ASN A C 1
ATOM 722 O O . ASN A 1 86 ? 3.919 2.688 -6.682 1.00 78.75 86 ASN A O 1
ATOM 726 N N . ASP A 1 87 ? 5.772 3.958 -6.724 1.00 75.25 87 ASP A N 1
ATOM 727 C CA . ASP A 1 87 ? 6.021 3.934 -5.287 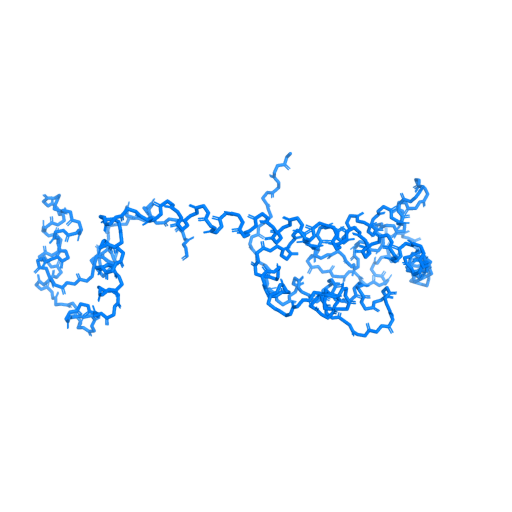1.00 75.25 87 ASP A CA 1
ATOM 728 C C . ASP A 1 87 ? 4.940 4.744 -4.558 1.00 75.25 87 ASP A C 1
ATOM 730 O O . ASP A 1 87 ? 4.814 5.947 -4.819 1.00 75.25 87 ASP A O 1
ATOM 734 N N . PRO A 1 88 ? 4.192 4.122 -3.629 1.00 69.25 88 PRO A N 1
ATOM 735 C CA . PRO A 1 88 ? 3.148 4.803 -2.872 1.00 69.25 88 PRO A CA 1
ATOM 736 C C . PRO A 1 88 ? 3.678 5.938 -1.980 1.00 69.25 88 PRO A C 1
ATOM 738 O O . PRO A 1 88 ? 2.898 6.790 -1.545 1.00 69.25 88 PRO A O 1
ATOM 741 N N . TYR A 1 89 ? 4.989 5.998 -1.727 1.00 70.44 89 TYR A N 1
ATOM 742 C CA . TYR A 1 89 ? 5.629 6.978 -0.847 1.00 70.44 89 TYR A CA 1
ATOM 743 C C . TYR A 1 89 ? 6.339 8.119 -1.581 1.00 70.44 89 TYR A C 1
ATOM 745 O O . TYR A 1 89 ? 6.676 9.131 -0.963 1.00 70.44 89 TYR A O 1
ATOM 753 N N . THR A 1 90 ? 6.549 8.011 -2.894 1.00 68.38 90 THR A N 1
ATOM 754 C CA . THR A 1 90 ? 7.240 9.055 -3.661 1.00 68.38 90 THR A CA 1
ATOM 755 C C . THR A 1 90 ? 6.314 10.260 -3.911 1.00 68.38 90 THR A C 1
ATOM 757 O O . THR A 1 90 ? 5.141 10.111 -4.241 1.00 68.38 90 THR A O 1
ATOM 760 N N . GLN A 1 91 ? 6.842 11.487 -3.768 1.00 61.09 91 GLN A N 1
ATOM 761 C CA . GLN A 1 91 ? 6.061 12.737 -3.872 1.00 61.09 91 GLN A CA 1
ATOM 762 C C . GLN A 1 91 ? 5.575 13.063 -5.294 1.00 61.09 91 GLN A C 1
ATOM 764 O O . GLN A 1 91 ? 4.578 13.763 -5.464 1.00 61.09 91 GLN A O 1
ATOM 769 N N . LYS A 1 92 ? 6.284 12.599 -6.330 1.00 73.50 92 LYS A N 1
ATOM 770 C CA . LYS A 1 92 ? 5.941 12.881 -7.727 1.00 73.50 92 LYS A CA 1
ATOM 771 C C . LYS A 1 92 ? 6.327 11.719 -8.630 1.00 73.50 92 LYS A C 1
ATOM 773 O O . LYS A 1 92 ? 7.506 11.400 -8.774 1.00 73.50 92 LYS A O 1
ATOM 778 N N . ARG A 1 93 ? 5.328 11.152 -9.304 1.00 81.44 93 ARG A N 1
ATOM 779 C CA . ARG A 1 93 ? 5.519 10.167 -10.369 1.00 81.44 93 ARG A CA 1
ATOM 780 C C . ARG A 1 93 ? 6.409 10.745 -11.470 1.00 81.44 93 ARG A C 1
ATOM 782 O O . ARG A 1 93 ? 6.040 11.730 -12.115 1.00 81.44 93 ARG A O 1
ATOM 789 N N . LYS A 1 94 ? 7.567 10.128 -11.719 1.00 86.75 94 LYS A N 1
ATOM 790 C CA . LYS A 1 94 ? 8.433 10.541 -12.833 1.00 86.75 94 LYS A CA 1
ATOM 791 C C . LYS A 1 94 ? 7.819 10.145 -14.177 1.00 86.75 94 LYS A C 1
ATOM 793 O O . LYS A 1 94 ? 7.288 9.045 -14.346 1.00 86.75 94 LYS A O 1
ATOM 798 N N . THR A 1 95 ? 7.899 11.036 -15.163 1.00 90.69 95 THR A N 1
ATOM 799 C CA . THR A 1 95 ? 7.480 10.734 -16.540 1.00 90.69 95 THR A CA 1
ATOM 800 C C . THR A 1 95 ? 8.483 9.797 -17.219 1.00 90.69 95 THR A C 1
ATOM 802 O O . THR A 1 95 ? 9.605 9.617 -16.742 1.00 90.69 95 THR A O 1
ATOM 805 N N . LEU A 1 96 ? 8.089 9.176 -18.337 1.00 92.94 96 LEU A N 1
ATOM 806 C CA . LEU A 1 96 ? 9.001 8.309 -19.093 1.00 92.94 96 LEU A CA 1
ATOM 807 C C . LEU A 1 96 ? 10.175 9.115 -19.668 1.00 92.94 96 LEU A C 1
ATOM 809 O O . LEU A 1 96 ? 11.285 8.605 -19.766 1.00 92.94 96 LEU A O 1
ATOM 813 N N . GLU A 1 97 ? 9.9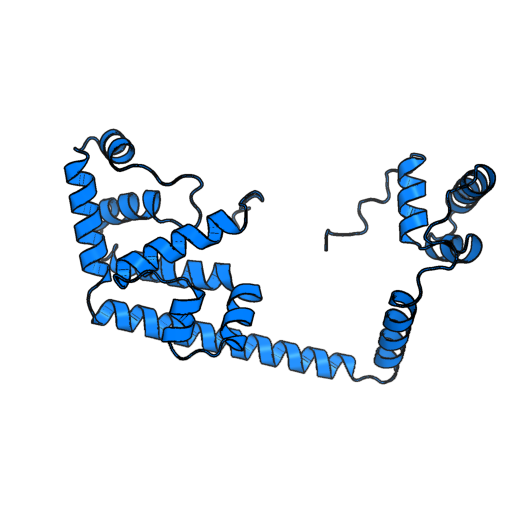25 10.373 -20.024 1.00 93.19 97 GLU A N 1
ATOM 814 C CA . GLU A 1 97 ? 10.905 11.335 -20.515 1.00 93.19 97 GLU A CA 1
ATOM 815 C C . GLU A 1 97 ? 11.924 11.702 -19.432 1.00 93.19 97 GLU A C 1
ATOM 817 O O . GLU A 1 97 ? 13.125 11.633 -19.685 1.00 93.19 97 GLU A O 1
ATOM 822 N N . ALA A 1 98 ? 11.463 12.018 -18.214 1.00 92.50 98 ALA A N 1
ATOM 823 C CA . ALA A 1 98 ? 12.343 12.352 -17.093 1.00 92.50 98 ALA A CA 1
ATOM 824 C C . ALA A 1 98 ? 13.272 11.181 -16.734 1.00 92.50 98 ALA A C 1
ATOM 826 O O . ALA A 1 98 ? 14.469 11.370 -16.535 1.00 92.50 98 ALA A O 1
ATOM 827 N N . LEU A 1 99 ? 12.733 9.959 -16.728 1.00 92.31 99 LEU A N 1
ATOM 828 C CA . LEU A 1 99 ? 13.517 8.742 -16.510 1.00 92.31 99 LEU A CA 1
ATOM 829 C C . LEU A 1 99 ? 14.474 8.460 -17.666 1.00 92.31 99 LEU A C 1
ATOM 831 O O . LEU A 1 99 ? 15.587 7.998 -17.446 1.00 92.31 99 LEU A O 1
ATOM 835 N N . GLY A 1 100 ? 14.058 8.732 -18.904 1.00 93.50 100 GLY A N 1
ATOM 836 C CA . GLY A 1 100 ? 14.927 8.590 -20.067 1.00 93.50 100 GLY A CA 1
ATOM 837 C C . GLY A 1 100 ? 16.182 9.450 -19.929 1.00 93.50 100 GLY A C 1
ATOM 838 O O . GLY A 1 100 ? 17.294 8.951 -20.096 1.00 93.50 100 GLY A O 1
ATOM 839 N N . LEU A 1 101 ? 15.998 10.710 -19.523 1.00 94.00 101 LEU A N 1
ATOM 840 C CA . LEU A 1 101 ? 17.090 11.640 -19.244 1.00 94.00 101 LEU A CA 1
ATOM 841 C C . LEU A 1 101 ? 17.998 11.131 -18.109 1.00 94.00 101 LEU A C 1
ATOM 843 O O . LEU A 1 101 ? 19.203 10.996 -18.306 1.00 94.00 101 LEU A O 1
ATOM 847 N N . GLU A 1 102 ? 17.419 10.794 -16.953 1.00 92.38 102 GLU A N 1
ATOM 848 C CA . GLU A 1 102 ? 18.144 10.344 -15.751 1.00 92.38 102 GLU A CA 1
ATOM 849 C C . GLU A 1 102 ? 18.984 9.088 -15.993 1.00 92.38 102 GLU A C 1
ATOM 851 O O . GLU A 1 102 ? 20.106 8.974 -15.509 1.00 92.38 102 GLU A O 1
ATOM 856 N N . PHE A 1 103 ? 18.455 8.148 -16.773 1.00 90.38 103 PHE A N 1
ATOM 857 C CA . PHE A 1 103 ? 19.113 6.879 -17.061 1.00 90.38 103 PHE A CA 1
ATOM 858 C C . PHE A 1 103 ? 19.877 6.876 -18.395 1.00 90.38 103 PHE A C 1
ATOM 860 O O . PHE A 1 103 ? 20.340 5.809 -18.818 1.00 90.38 103 PHE A O 1
ATOM 867 N N . SER A 1 104 ? 19.972 8.028 -19.068 1.00 94.31 104 SER A N 1
ATOM 868 C CA . SER A 1 104 ? 20.605 8.201 -20.384 1.00 94.31 104 SER A CA 1
ATOM 869 C C . SER A 1 104 ? 20.131 7.170 -21.422 1.00 94.31 104 SER A C 1
ATOM 871 O O . SER A 1 104 ? 20.923 6.540 -22.120 1.00 94.31 104 SER A O 1
ATOM 873 N N . ILE A 1 105 ? 18.817 6.950 -21.495 1.00 93.81 105 ILE A N 1
ATOM 874 C CA . ILE A 1 105 ? 18.161 6.042 -22.447 1.00 93.81 105 ILE A CA 1
ATOM 875 C C . ILE A 1 105 ? 16.941 6.708 -23.078 1.00 93.81 105 ILE A C 1
ATOM 877 O O . ILE A 1 105 ? 16.375 7.655 -22.543 1.00 93.81 105 ILE A O 1
ATOM 881 N N . SER A 1 106 ? 16.484 6.193 -24.218 1.00 96.31 106 SER A N 1
ATOM 882 C CA . SER A 1 106 ? 15.272 6.726 -24.840 1.00 96.31 106 SER A CA 1
ATOM 883 C C . SER A 1 106 ? 14.035 6.502 -23.960 1.00 96.31 106 SER A C 1
ATOM 885 O O . SER A 1 106 ? 13.919 5.497 -23.251 1.00 96.31 106 SER A O 1
ATOM 887 N N . ARG A 1 107 ? 13.054 7.404 -24.076 1.00 96.19 107 ARG A N 1
ATOM 888 C CA . ARG A 1 107 ? 11.709 7.244 -23.493 1.00 96.19 107 ARG A CA 1
ATOM 889 C C . ARG A 1 107 ? 11.106 5.872 -23.821 1.00 96.19 107 ARG A C 1
ATOM 891 O O . ARG A 1 107 ? 10.534 5.208 -22.959 1.00 96.19 107 ARG A O 1
ATOM 898 N N . GLU A 1 108 ? 11.267 5.431 -25.067 1.00 95.12 108 GLU A N 1
ATOM 899 C CA . GLU A 1 108 ? 10.780 4.132 -25.532 1.00 95.12 108 GLU A CA 1
ATOM 900 C C . GLU A 1 108 ? 11.469 2.971 -24.803 1.00 95.12 108 GLU A C 1
ATOM 902 O O . GLU A 1 108 ? 10.820 1.998 -24.415 1.00 95.12 108 GLU A O 1
ATOM 907 N N . ARG A 1 109 ? 12.769 3.092 -24.511 1.00 93.62 109 ARG A N 1
ATOM 908 C CA . ARG A 1 109 ? 13.480 2.085 -23.725 1.00 93.62 109 ARG A CA 1
ATOM 909 C C . ARG A 1 109 ? 12.953 1.995 -22.293 1.00 93.62 109 ARG A C 1
ATOM 911 O O . ARG A 1 109 ? 12.794 0.883 -21.790 1.00 93.62 109 ARG A O 1
ATOM 918 N N . VAL A 1 110 ? 12.632 3.125 -21.657 1.00 93.81 110 VAL A N 1
ATOM 919 C CA . VAL A 1 110 ? 11.983 3.144 -20.332 1.00 93.81 110 VAL A CA 1
ATOM 920 C C . VAL A 1 110 ? 10.633 2.424 -20.391 1.00 93.81 110 VAL A C 1
ATOM 922 O O . VAL A 1 110 ? 10.378 1.535 -19.577 1.00 93.81 110 VAL A O 1
ATOM 925 N N . ARG A 1 111 ? 9.803 2.722 -21.402 1.00 92.88 111 ARG A N 1
ATOM 926 C CA . ARG A 1 111 ? 8.498 2.069 -21.613 1.00 92.88 111 ARG A CA 1
ATOM 927 C C . ARG A 1 111 ? 8.621 0.550 -21.767 1.00 92.88 111 ARG A C 1
ATOM 929 O O . ARG A 1 111 ? 7.813 -0.199 -21.214 1.00 92.88 111 ARG A O 1
ATOM 936 N N . GLN A 1 112 ? 9.627 0.077 -22.503 1.00 93.44 112 GLN A N 1
ATOM 937 C CA . GLN A 1 112 ? 9.893 -1.354 -22.680 1.00 93.44 112 GLN A CA 1
ATOM 938 C C . GLN A 1 112 ? 10.298 -2.038 -21.370 1.00 93.44 112 GLN A C 1
ATOM 940 O O . GLN A 1 112 ? 9.836 -3.149 -21.097 1.00 93.44 112 GLN A O 1
ATOM 945 N N . ILE A 1 113 ? 11.146 -1.390 -20.564 1.00 91.25 113 ILE A N 1
ATOM 946 C CA . ILE A 1 113 ? 11.551 -1.899 -19.247 1.00 91.25 113 ILE A CA 1
ATOM 947 C C . ILE A 1 113 ? 10.328 -2.001 -18.327 1.00 91.25 113 ILE A C 1
ATOM 949 O O . ILE A 1 113 ? 10.084 -3.067 -17.762 1.00 91.25 113 ILE A O 1
ATOM 953 N N . GLU A 1 114 ? 9.514 -0.945 -18.254 1.00 90.06 114 GLU A N 1
ATOM 954 C CA . GLU A 1 114 ? 8.272 -0.919 -17.470 1.00 90.06 114 GLU A CA 1
ATOM 955 C C . GLU A 1 114 ? 7.300 -2.025 -17.920 1.00 90.06 114 GLU A C 1
ATOM 957 O O . GLU A 1 114 ? 6.820 -2.820 -17.111 1.00 90.06 114 GLU A O 1
ATOM 962 N N . SER A 1 115 ? 7.083 -2.166 -19.230 1.00 90.25 115 SER A N 1
ATOM 963 C CA . SER A 1 115 ? 6.209 -3.205 -19.793 1.00 90.25 115 SER A CA 1
ATOM 964 C C . SER A 1 115 ? 6.694 -4.619 -19.456 1.00 90.25 115 SER A C 1
ATOM 966 O O . SER A 1 115 ? 5.893 -5.507 -19.149 1.00 90.25 115 SER A O 1
ATOM 968 N N . ARG A 1 116 ? 8.014 -4.845 -19.486 1.00 90.44 116 ARG A N 1
ATOM 969 C CA . ARG A 1 116 ? 8.625 -6.128 -19.115 1.00 90.44 116 ARG A CA 1
ATOM 970 C C . ARG A 1 116 ? 8.452 -6.417 -17.622 1.00 90.44 116 ARG A C 1
ATOM 972 O O . ARG A 1 116 ? 8.135 -7.552 -17.270 1.00 90.44 116 ARG A O 1
ATOM 979 N N . ALA A 1 117 ? 8.614 -5.410 -16.766 1.00 90.00 117 ALA A N 1
ATOM 980 C CA . ALA A 1 117 ? 8.380 -5.527 -15.330 1.00 90.00 117 ALA A CA 1
ATOM 981 C C . ALA A 1 117 ? 6.908 -5.864 -15.027 1.00 90.00 117 ALA A C 1
ATOM 983 O O . ALA A 1 117 ? 6.631 -6.837 -14.331 1.00 90.00 117 ALA A O 1
ATOM 984 N N . PHE A 1 118 ? 5.941 -5.180 -15.641 1.00 89.81 118 PHE A N 1
ATOM 985 C CA . PHE A 1 118 ? 4.528 -5.529 -15.453 1.00 89.81 118 PHE A CA 1
ATOM 986 C C . PHE A 1 118 ? 4.171 -6.918 -15.988 1.00 89.81 118 PHE A C 1
ATOM 988 O O . PHE A 1 118 ? 3.368 -7.624 -15.379 1.00 89.81 118 PHE A O 1
ATOM 995 N N . ARG A 1 119 ? 4.789 -7.368 -17.088 1.00 90.50 119 ARG A N 1
ATOM 996 C CA . ARG A 1 119 ? 4.607 -8.746 -17.574 1.00 90.50 119 ARG A CA 1
ATOM 997 C C . ARG A 1 119 ? 5.055 -9.775 -16.535 1.00 90.50 119 ARG A C 1
ATOM 999 O O . ARG A 1 119 ? 4.367 -10.776 -16.359 1.00 90.50 119 ARG A O 1
ATOM 1006 N N . LYS A 1 120 ? 6.158 -9.510 -15.827 1.00 89.62 120 LYS A N 1
ATOM 1007 C CA . LYS A 1 120 ? 6.638 -10.336 -14.712 1.00 89.62 120 LYS A CA 1
ATOM 1008 C C . LYS A 1 120 ? 5.637 -10.386 -13.552 1.00 89.62 120 LYS A C 1
ATOM 1010 O O . LYS A 1 120 ? 5.488 -11.442 -12.954 1.00 89.62 120 LYS A O 1
ATOM 1015 N N . LEU A 1 121 ? 4.949 -9.290 -13.234 1.00 89.06 121 LEU A N 1
ATOM 1016 C CA . LEU A 1 121 ? 3.947 -9.252 -12.153 1.00 89.06 121 LEU A CA 1
ATOM 1017 C C . LEU A 1 121 ? 2.634 -9.948 -12.521 1.00 89.06 121 LEU A C 1
ATOM 1019 O O . LEU A 1 121 ? 1.922 -10.442 -11.658 1.00 89.06 121 LEU A O 1
ATOM 1023 N N . ARG A 1 122 ? 2.318 -10.017 -13.816 1.00 91.56 122 ARG A N 1
ATOM 1024 C CA . ARG A 1 122 ? 1.075 -10.614 -14.323 1.00 91.56 122 ARG A CA 1
ATOM 1025 C C . ARG A 1 122 ? 1.098 -12.139 -14.419 1.00 91.56 122 ARG A C 1
ATOM 1027 O O . ARG A 1 122 ? 0.081 -12.725 -14.787 1.00 91.56 122 ARG A O 1
ATOM 1034 N N . VAL A 1 123 ? 2.232 -12.778 -14.140 1.00 92.50 123 VAL A N 1
ATOM 1035 C CA . VAL A 1 123 ? 2.346 -14.241 -14.149 1.00 92.50 123 VAL A CA 1
ATOM 1036 C C . VAL A 1 123 ? 1.407 -14.820 -13.091 1.00 92.50 123 VAL A C 1
ATOM 1038 O O . VAL A 1 123 ? 1.458 -14.399 -11.939 1.00 92.50 123 VAL A O 1
ATOM 1041 N N . LYS A 1 124 ? 0.575 -15.797 -13.476 1.00 92.75 124 LYS A N 1
ATOM 1042 C CA . LYS A 1 124 ? -0.469 -16.373 -12.612 1.00 92.75 124 LYS A CA 1
ATOM 1043 C C . LYS A 1 124 ? 0.068 -16.809 -11.246 1.00 92.75 124 LYS A C 1
ATOM 1045 O O . LYS A 1 124 ? -0.476 -16.401 -10.236 1.00 92.75 124 LYS A O 1
ATOM 1050 N N . SER A 1 125 ? 1.180 -17.545 -11.208 1.00 92.75 125 SER A N 1
ATOM 1051 C CA . SER A 1 125 ? 1.781 -17.992 -9.941 1.00 92.75 125 SER A CA 1
ATOM 1052 C C . SER A 1 125 ? 2.185 -16.842 -9.013 1.00 92.75 125 SER A C 1
ATOM 1054 O O . SER A 1 125 ? 2.079 -16.970 -7.802 1.00 92.75 125 SER A O 1
ATOM 1056 N N . ARG A 1 126 ? 2.612 -15.699 -9.561 1.00 92.31 126 ARG A N 1
ATOM 1057 C CA . ARG A 1 126 ? 2.986 -14.516 -8.773 1.00 92.31 126 ARG A CA 1
ATOM 1058 C C . ARG A 1 126 ? 1.770 -13.739 -8.286 1.00 92.31 126 ARG A C 1
ATOM 1060 O O . ARG A 1 126 ? 1.815 -13.205 -7.187 1.00 92.31 126 ARG A O 1
ATOM 1067 N N . LYS A 1 127 ? 0.691 -13.703 -9.075 1.00 92.31 127 LYS A N 1
ATOM 1068 C CA . LYS A 1 127 ? -0.597 -13.170 -8.614 1.00 92.31 127 LYS A CA 1
ATOM 1069 C C . LYS A 1 127 ? -1.116 -13.982 -7.439 1.00 92.31 127 LYS A C 1
ATOM 1071 O O . LYS A 1 127 ? -1.263 -13.418 -6.369 1.00 92.31 127 LYS A O 1
ATOM 1076 N N . ASN A 1 128 ? -1.227 -15.299 -7.605 1.00 92.12 128 ASN A N 1
ATOM 1077 C CA . ASN A 1 128 ? -1.644 -16.197 -6.532 1.00 92.12 128 ASN A CA 1
ATOM 1078 C C . ASN A 1 128 ? -0.775 -16.017 -5.278 1.00 92.12 128 ASN A C 1
ATOM 1080 O O . ASN A 1 128 ? -1.307 -15.865 -4.190 1.00 92.12 128 ASN A O 1
ATOM 1084 N N . HIS A 1 129 ? 0.552 -15.931 -5.426 1.00 93.19 129 HIS A N 1
ATOM 1085 C CA . HIS A 1 129 ? 1.438 -15.704 -4.280 1.00 93.19 129 HIS A CA 1
ATOM 1086 C C . HIS A 1 129 ? 1.209 -14.348 -3.592 1.00 93.19 129 HIS A C 1
ATOM 1088 O O . HIS A 1 129 ? 1.298 -14.254 -2.371 1.00 93.19 129 HIS A O 1
ATOM 1094 N N . LEU A 1 130 ? 0.927 -13.284 -4.352 1.00 93.12 130 LEU A N 1
ATOM 1095 C CA . LEU A 1 130 ? 0.559 -11.987 -3.780 1.00 93.12 130 LEU A CA 1
ATOM 1096 C C . LEU A 1 130 ? -0.773 -12.074 -3.029 1.00 93.12 130 LEU A C 1
ATOM 1098 O O . LEU A 1 130 ? -0.869 -11.560 -1.920 1.00 93.12 130 LEU A O 1
ATOM 1102 N N . GLU A 1 131 ? -1.773 -12.716 -3.625 1.00 93.62 131 GLU A N 1
ATOM 1103 C CA . GLU A 1 131 ? -3.103 -12.904 -3.045 1.00 93.62 131 GLU A CA 1
ATOM 1104 C C . GLU A 1 131 ? -3.017 -13.715 -1.746 1.00 93.62 131 GLU A C 1
ATOM 1106 O O . GLU A 1 131 ? -3.443 -13.231 -0.704 1.00 93.62 131 GLU A O 1
ATOM 1111 N N . GLU A 1 132 ? -2.368 -14.883 -1.769 1.00 93.56 132 GLU A N 1
ATOM 1112 C CA . GLU A 1 132 ? -2.137 -15.745 -0.600 1.00 93.56 132 GLU A CA 1
ATOM 1113 C C . GLU A 1 132 ? -1.447 -14.986 0.537 1.00 93.56 132 GLU A C 1
ATOM 1115 O O . GLU A 1 132 ? -1.882 -15.033 1.690 1.00 93.56 132 GLU A O 1
ATOM 1120 N N . ARG A 1 133 ? -0.388 -14.239 0.211 1.00 94.81 133 ARG A N 1
ATOM 1121 C CA . ARG A 1 133 ? 0.380 -13.481 1.199 1.00 94.81 133 ARG A CA 1
ATOM 1122 C C . ARG A 1 133 ? -0.425 -12.318 1.786 1.00 94.81 133 ARG A C 1
ATOM 1124 O O . ARG A 1 133 ? -0.324 -12.066 2.985 1.00 94.81 133 ARG A O 1
ATOM 1131 N N . VAL A 1 134 ? -1.227 -11.626 0.972 1.00 93.62 134 VAL A N 1
ATOM 1132 C CA . VAL A 1 134 ? -2.134 -10.564 1.439 1.00 93.62 134 VAL A CA 1
ATOM 1133 C C . VAL A 1 134 ? -3.218 -11.142 2.338 1.00 93.62 134 VAL A C 1
ATOM 1135 O O . VAL A 1 134 ? -3.401 -10.640 3.441 1.00 93.62 134 VAL A O 1
ATOM 1138 N N . VAL A 1 135 ? -3.891 -12.209 1.905 1.00 93.06 135 VAL A N 1
ATOM 1139 C CA . VAL A 1 135 ? -4.959 -12.862 2.669 1.00 93.06 135 VAL A CA 1
ATOM 1140 C C . VAL A 1 135 ? -4.445 -13.323 4.028 1.00 93.06 135 VAL A C 1
ATOM 1142 O O . VAL A 1 135 ? -5.026 -12.950 5.045 1.00 93.06 135 VAL A O 1
ATOM 1145 N N . SER A 1 136 ? -3.331 -14.061 4.059 1.00 92.56 136 SER A N 1
ATOM 1146 C CA . SER A 1 136 ? -2.724 -14.542 5.306 1.00 92.56 136 SER A CA 1
ATOM 1147 C C . SER A 1 136 ? -2.455 -13.390 6.273 1.00 92.56 136 SER A C 1
ATOM 1149 O O . SER A 1 136 ? -2.917 -13.409 7.408 1.00 92.56 136 SER A O 1
ATOM 1151 N N . GLN A 1 137 ? -1.762 -12.350 5.805 1.00 95.50 137 GLN A N 1
ATOM 1152 C CA . GLN A 1 137 ? -1.362 -11.246 6.668 1.00 95.50 137 GLN A CA 1
ATOM 1153 C C . GLN A 1 137 ? -2.554 -10.415 7.161 1.00 95.50 137 GLN A C 1
ATOM 1155 O O . GLN A 1 137 ? -2.545 -9.918 8.288 1.00 95.50 137 GLN A O 1
ATOM 1160 N N . VAL A 1 138 ? -3.570 -10.242 6.317 1.00 92.81 138 VAL A N 1
ATOM 1161 C CA . VAL A 1 138 ? -4.780 -9.494 6.659 1.00 92.81 138 VAL A CA 1
ATOM 1162 C C . VAL A 1 138 ? -5.615 -10.243 7.696 1.00 92.81 138 VAL A C 1
ATOM 1164 O O . VAL A 1 138 ? -6.114 -9.612 8.627 1.00 92.81 138 VAL A O 1
ATOM 1167 N N . PHE A 1 139 ? -5.730 -11.570 7.593 1.00 92.50 139 PHE A N 1
ATOM 1168 C CA . PHE A 1 139 ? -6.386 -12.371 8.628 1.00 92.50 139 PHE A CA 1
ATOM 1169 C C . PHE A 1 139 ? -5.668 -12.261 9.977 1.00 92.50 139 PHE A C 1
ATOM 1171 O O . PHE A 1 139 ? -6.341 -12.069 10.990 1.00 92.50 139 PHE A O 1
ATOM 1178 N N . ASP A 1 140 ? -4.332 -12.266 9.989 1.00 93.12 140 ASP A N 1
ATOM 1179 C CA . ASP A 1 140 ? -3.556 -12.055 11.217 1.00 93.12 140 ASP A CA 1
ATOM 1180 C C . ASP A 1 140 ? -3.849 -10.683 11.850 1.00 93.12 140 ASP A C 1
ATOM 1182 O O . ASP A 1 140 ? -4.028 -10.572 13.066 1.00 93.12 140 ASP A O 1
ATOM 1186 N N . TRP A 1 141 ? -3.949 -9.625 11.035 1.00 94.19 141 TRP A N 1
ATOM 1187 C CA . TRP A 1 141 ? -4.301 -8.285 11.517 1.00 94.19 141 TRP A CA 1
ATOM 1188 C C . TRP A 1 141 ? -5.719 -8.219 12.082 1.00 94.19 141 TRP A C 1
ATOM 1190 O O . TRP A 1 141 ? -5.918 -7.644 13.151 1.00 94.19 141 TRP A O 1
ATOM 1200 N N . ILE A 1 142 ? -6.695 -8.820 11.397 1.00 91.12 142 ILE A N 1
ATOM 1201 C CA . ILE A 1 142 ? -8.089 -8.864 11.861 1.00 91.12 142 ILE A CA 1
ATOM 1202 C C . ILE A 1 142 ? -8.175 -9.603 13.198 1.00 91.12 142 ILE A C 1
ATOM 1204 O O . ILE A 1 142 ? -8.777 -9.088 14.139 1.00 91.12 142 ILE A O 1
ATOM 1208 N N . HIS A 1 143 ? -7.539 -10.770 13.301 1.00 90.75 143 HIS A N 1
ATOM 1209 C CA . HIS A 1 143 ? -7.552 -11.574 14.518 1.00 90.75 143 HIS A CA 1
ATOM 1210 C C . HIS A 1 143 ? -6.888 -10.835 15.687 1.00 90.75 143 HIS A C 1
ATOM 1212 O O . HIS A 1 143 ? -7.455 -10.747 16.774 1.00 90.75 143 HIS A O 1
ATOM 1218 N N . SER A 1 144 ? -5.720 -10.226 15.456 1.00 89.56 144 SER A N 1
ATOM 1219 C CA . SER A 1 144 ? -5.039 -9.417 16.471 1.00 89.56 144 SER A CA 1
ATOM 1220 C C . SER A 1 144 ? -5.890 -8.226 16.925 1.00 89.56 144 SER A C 1
ATOM 1222 O O . SER A 1 144 ? -5.962 -7.935 18.119 1.00 89.56 144 SER A O 1
ATOM 1224 N N . TYR A 1 145 ? -6.579 -7.552 15.999 1.00 89.88 145 TYR A N 1
ATOM 1225 C CA . TYR A 1 145 ? -7.476 -6.450 16.339 1.00 89.88 145 TYR A CA 1
ATOM 1226 C C . TYR A 1 145 ? -8.651 -6.908 17.214 1.00 89.88 145 TYR A C 1
ATOM 1228 O O . TYR A 1 145 ? -8.992 -6.234 18.185 1.00 89.88 145 TYR A O 1
ATOM 1236 N N . GLN A 1 146 ? -9.261 -8.051 16.888 1.00 86.00 146 GLN A N 1
ATOM 1237 C CA . GLN A 1 146 ? -10.380 -8.613 17.649 1.00 86.00 146 GLN A CA 1
ATOM 1238 C C . GLN A 1 146 ? -9.964 -8.989 19.075 1.00 86.00 146 GLN A C 1
ATOM 1240 O O . GLN A 1 146 ? -10.619 -8.552 20.018 1.00 86.00 146 GLN A O 1
ATOM 1245 N N . GLN A 1 147 ? -8.831 -9.677 19.243 1.00 82.31 147 GLN A N 1
ATOM 1246 C CA . GLN A 1 147 ? -8.313 -10.043 20.567 1.00 82.31 147 GLN A CA 1
ATOM 1247 C C . GLN A 1 147 ? -8.010 -8.820 21.437 1.00 82.31 147 GLN A C 1
ATOM 1249 O O . GLN A 1 147 ? -8.407 -8.766 22.597 1.00 82.31 147 GLN A O 1
ATOM 1254 N N . ASN A 1 148 ? -7.370 -7.796 20.865 1.00 81.12 148 ASN A N 1
ATOM 1255 C CA . ASN A 1 148 ? -7.090 -6.558 21.593 1.00 81.12 148 ASN A CA 1
ATOM 1256 C C . ASN A 1 148 ? -8.382 -5.827 21.994 1.00 81.12 148 ASN A C 1
ATOM 1258 O O . ASN A 1 148 ? -8.448 -5.221 23.060 1.00 81.12 148 ASN A O 1
ATOM 1262 N N . LYS A 1 149 ? -9.422 -5.874 21.152 1.00 80.75 149 LYS A N 1
ATOM 1263 C CA . LYS A 1 149 ? -10.724 -5.270 21.455 1.00 80.75 149 LYS A CA 1
ATOM 1264 C C . LYS A 1 149 ? -11.436 -5.999 22.597 1.00 80.75 149 LYS A C 1
ATOM 1266 O O . LYS A 1 149 ? -12.022 -5.334 23.445 1.00 80.75 149 LYS A O 1
ATOM 1271 N N . GLU A 1 150 ? -11.390 -7.328 22.615 1.00 71.94 150 GLU A N 1
ATOM 1272 C CA . GLU A 1 150 ? -11.975 -8.155 23.678 1.00 71.94 150 GLU A CA 1
ATOM 1273 C C . GLU A 1 150 ? -11.238 -7.970 25.006 1.00 71.94 150 GLU A C 1
ATOM 1275 O O . GLU A 1 150 ? -11.881 -7.696 26.014 1.00 71.94 150 GLU A O 1
ATOM 1280 N N . GLN A 1 151 ? -9.903 -7.966 24.992 1.00 62.84 151 GLN A N 1
ATOM 1281 C CA . GLN A 1 151 ? -9.094 -7.726 26.189 1.00 62.84 151 GLN A CA 1
ATOM 1282 C C . GLN A 1 151 ? -9.360 -6.341 26.801 1.00 62.84 151 GLN A C 1
ATOM 1284 O O . GLN A 1 151 ? -9.546 -6.213 28.007 1.00 62.84 151 GLN A O 1
ATOM 1289 N N . VAL A 1 152 ? -9.476 -5.300 25.970 1.00 63.62 152 VAL A N 1
ATOM 1290 C CA . VAL A 1 152 ? -9.849 -3.957 26.444 1.00 63.62 152 VAL A CA 1
ATOM 1291 C C . VAL A 1 152 ? -11.270 -3.938 27.025 1.00 63.62 152 VAL A C 1
ATOM 1293 O O . VAL A 1 152 ? -11.518 -3.221 27.988 1.00 63.62 152 VAL A O 1
ATOM 1296 N N . LEU A 1 153 ? -12.217 -4.708 26.479 1.00 58.53 153 LEU A N 1
ATOM 1297 C CA . LEU A 1 153 ? -13.576 -4.807 27.029 1.00 58.53 153 LEU A CA 1
ATOM 1298 C C . LEU A 1 153 ? -13.608 -5.553 28.375 1.00 58.53 153 LEU A C 1
ATOM 1300 O O . LEU A 1 153 ? -14.364 -5.160 29.266 1.00 58.53 153 LEU A O 1
ATOM 1304 N N . GLU A 1 154 ? -12.776 -6.579 28.547 1.00 58.69 154 GLU A N 1
ATOM 1305 C CA . GLU A 1 154 ? -12.603 -7.285 29.822 1.00 58.69 154 GLU A CA 1
ATOM 1306 C C . GLU A 1 154 ? -11.958 -6.381 30.883 1.00 58.69 154 GLU A C 1
ATOM 1308 O O . GLU A 1 154 ? -12.456 -6.309 32.007 1.00 58.69 154 GLU A O 1
ATOM 1313 N N . ASP A 1 155 ? -10.952 -5.587 30.510 1.00 53.53 155 ASP A N 1
ATOM 1314 C CA . ASP A 1 155 ? -10.282 -4.645 31.417 1.00 53.53 155 ASP A CA 1
ATOM 1315 C C . ASP A 1 155 ? -11.196 -3.485 31.868 1.00 53.53 155 ASP A C 1
ATOM 1317 O O . ASP A 1 155 ? -11.009 -2.935 32.952 1.00 53.53 155 ASP A O 1
ATOM 1321 N N . ILE A 1 156 ? -12.218 -3.123 31.078 1.00 51.41 156 ILE A N 1
ATOM 1322 C CA . ILE A 1 156 ? -13.218 -2.090 31.425 1.00 51.41 156 ILE A CA 1
ATOM 1323 C C . ILE A 1 156 ? -14.348 -2.658 32.313 1.00 51.41 156 ILE A C 1
ATOM 1325 O O . ILE A 1 156 ? -15.175 -1.903 32.824 1.00 51.41 156 ILE A O 1
ATOM 1329 N N . SER A 1 157 ? -14.400 -3.973 32.548 1.00 53.94 157 SER A N 1
ATOM 1330 C CA . SER A 1 157 ? -15.525 -4.640 33.225 1.00 53.94 157 SER A CA 1
ATOM 1331 C C . SER A 1 157 ? -15.540 -4.531 34.761 1.00 53.94 157 SER A C 1
ATOM 1333 O O . SER A 1 157 ? -16.322 -5.226 35.412 1.00 53.94 157 SER A O 1
ATOM 1335 N N . THR A 1 158 ? -14.755 -3.639 35.380 1.00 57.75 158 THR A N 1
ATOM 1336 C CA . THR A 1 158 ? -14.979 -3.308 36.799 1.00 57.75 158 THR A CA 1
ATOM 1337 C C . THR A 1 158 ? -16.171 -2.340 36.932 1.00 57.75 158 THR A C 1
ATOM 1339 O O . THR A 1 158 ? -16.209 -1.320 36.235 1.00 57.75 158 THR A O 1
ATOM 1342 N N . PRO A 1 159 ? -17.160 -2.606 37.815 1.00 57.06 159 PRO A N 1
ATOM 1343 C CA . PRO A 1 159 ? -18.334 -1.738 37.985 1.00 57.06 159 PRO A CA 1
ATOM 1344 C C . PRO A 1 159 ? -17.983 -0.259 38.235 1.00 57.06 159 PRO A C 1
ATOM 1346 O O . PRO A 1 159 ? -18.662 0.640 37.747 1.00 57.06 159 PRO A O 1
ATOM 1349 N N . GLU A 1 160 ? -16.863 -0.006 38.914 1.00 58.81 160 GLU A N 1
ATOM 1350 C CA . GLU A 1 160 ? -16.376 1.331 39.272 1.00 58.81 160 GLU A CA 1
ATOM 1351 C C . GLU A 1 160 ? -15.880 2.147 38.060 1.00 58.81 160 GLU A C 1
ATOM 1353 O O . GLU A 1 160 ? -16.016 3.373 38.033 1.00 58.81 160 GLU A O 1
ATOM 1358 N N . GLN A 1 161 ? -15.345 1.498 37.019 1.00 54.72 161 GLN A N 1
ATOM 1359 C CA . GLN A 1 161 ? -14.862 2.180 35.809 1.00 54.72 161 GLN A CA 1
ATOM 1360 C C . GLN A 1 161 ? -15.986 2.442 34.797 1.00 54.72 161 GLN A C 1
ATOM 1362 O O . GLN A 1 161 ? -15.971 3.467 34.104 1.00 54.72 161 GLN A O 1
ATOM 1367 N N . ILE A 1 162 ? -16.994 1.564 34.747 1.00 54.59 162 ILE A N 1
ATOM 1368 C CA . ILE A 1 162 ? -18.195 1.735 33.915 1.00 54.59 162 ILE A CA 1
ATOM 1369 C C . ILE A 1 162 ? -18.993 2.962 34.375 1.00 54.59 162 ILE A C 1
ATOM 1371 O O . ILE A 1 162 ? -19.390 3.775 33.535 1.00 54.59 162 ILE A O 1
ATOM 1375 N N . ASP A 1 163 ? -19.151 3.164 35.685 1.00 56.84 163 ASP A N 1
ATOM 1376 C CA . ASP A 1 163 ? -19.823 4.350 36.230 1.00 56.84 163 ASP A CA 1
ATOM 1377 C C . ASP A 1 163 ? -19.071 5.650 35.888 1.00 56.84 163 ASP A C 1
ATOM 1379 O O . ASP A 1 163 ? -19.685 6.638 35.467 1.00 56.84 163 ASP A O 1
ATOM 1383 N N . GLY A 1 164 ? -17.732 5.634 35.926 1.00 56.66 164 GLY A N 1
ATOM 1384 C CA . GLY A 1 164 ? -16.896 6.761 35.490 1.00 56.66 164 GLY A CA 1
ATOM 1385 C C . GLY A 1 164 ? -17.003 7.078 33.987 1.00 56.66 164 GLY A C 1
ATOM 1386 O O . GLY A 1 164 ? -17.020 8.250 33.586 1.00 56.66 164 GLY A O 1
ATOM 1387 N N . LEU A 1 165 ? -17.133 6.051 33.138 1.00 52.78 165 LEU A N 1
ATOM 1388 C CA . LEU A 1 165 ? -17.339 6.183 31.687 1.00 52.78 165 LEU A CA 1
ATOM 1389 C C . LEU A 1 165 ? -18.751 6.679 31.331 1.00 52.78 165 LEU A C 1
ATOM 1391 O O . LEU A 1 165 ? -18.933 7.475 30.401 1.00 52.78 165 LEU A O 1
ATOM 1395 N N . ILE A 1 166 ? -19.765 6.250 32.085 1.00 55.91 166 ILE A N 1
ATOM 1396 C CA . ILE A 1 166 ? -21.144 6.730 31.945 1.00 55.91 166 ILE A CA 1
ATOM 1397 C C . ILE A 1 166 ? -21.244 8.196 32.384 1.00 55.91 166 ILE A C 1
ATOM 1399 O O . ILE A 1 166 ? -21.879 8.996 31.689 1.00 55.91 166 ILE A O 1
ATOM 1403 N N . GLU A 1 167 ? -20.584 8.588 33.477 1.00 56.81 167 GLU A N 1
ATOM 1404 C CA . GLU A 1 167 ? -20.509 9.991 33.891 1.00 56.81 167 GLU A CA 1
ATOM 1405 C C . GLU A 1 167 ? -19.810 10.874 32.851 1.00 56.81 167 GLU A C 1
ATOM 1407 O O . GLU A 1 167 ? -20.318 11.944 32.510 1.00 56.81 167 GLU A O 1
ATOM 1412 N N . THR A 1 168 ? -18.678 10.437 32.294 1.00 54.06 168 THR A N 1
ATOM 1413 C CA . THR A 1 168 ? -17.959 11.203 31.260 1.00 54.06 168 THR A CA 1
ATOM 1414 C C . THR A 1 168 ? -18.770 11.341 29.970 1.00 54.06 168 THR A C 1
ATOM 1416 O O . THR A 1 168 ? -18.827 12.438 29.409 1.00 54.06 168 THR A O 1
ATOM 1419 N N . ARG A 1 169 ? -19.498 10.302 29.533 1.00 50.97 169 ARG A N 1
ATOM 1420 C CA . ARG A 1 169 ? -20.435 10.406 28.394 1.00 50.97 169 ARG A CA 1
ATOM 1421 C C . ARG A 1 169 ? -21.636 11.313 28.677 1.00 50.97 169 ARG A C 1
ATOM 1423 O O . ARG A 1 169 ? -22.055 12.050 27.784 1.00 50.97 169 ARG A O 1
ATOM 1430 N N . LYS A 1 170 ? -22.184 11.310 29.899 1.00 54.41 170 LYS A N 1
ATOM 1431 C CA . LYS A 1 170 ? -23.244 12.255 30.308 1.00 54.41 170 LYS A CA 1
ATOM 1432 C C . LYS A 1 170 ? -22.737 13.704 30.314 1.00 54.41 170 LYS A C 1
ATOM 1434 O O . LYS A 1 170 ? -23.458 14.593 29.868 1.00 54.41 170 LYS A O 1
ATOM 1439 N N . ARG A 1 171 ? -21.485 13.938 30.729 1.00 52.81 171 ARG A N 1
ATOM 1440 C CA . ARG A 1 171 ? -20.821 15.256 30.673 1.00 52.81 171 ARG A CA 1
ATOM 1441 C C . ARG A 1 171 ? -20.555 15.730 29.239 1.00 52.81 171 ARG A C 1
ATOM 1443 O O . ARG A 1 171 ? -20.660 16.919 28.980 1.00 52.81 171 ARG A O 1
ATOM 1450 N N . GLN A 1 172 ? -20.269 14.828 28.295 1.00 54.00 172 GLN A N 1
ATOM 1451 C CA . GLN A 1 172 ? -20.095 15.186 26.877 1.00 54.00 172 GLN A CA 1
ATOM 1452 C C . GLN A 1 172 ? -21.410 15.567 26.174 1.00 54.00 172 GLN A C 1
ATOM 1454 O O . 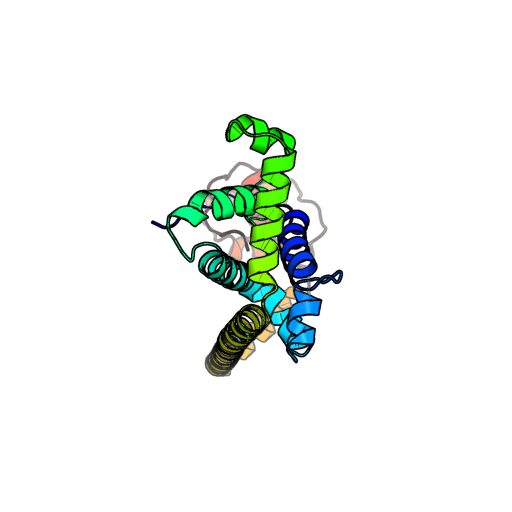GLN A 1 172 ? -21.385 16.361 25.237 1.00 54.00 172 GLN A O 1
ATOM 1459 N N . LYS A 1 173 ? -22.559 15.035 26.618 1.00 53.44 173 LYS A N 1
ATOM 1460 C CA . LYS A 1 173 ? -23.878 15.374 26.049 1.00 53.44 173 LYS A CA 1
ATOM 1461 C C . LYS A 1 173 ? -24.473 16.685 26.572 1.00 53.44 173 LYS A C 1
ATOM 1463 O O . LYS A 1 173 ? -25.307 17.266 25.887 1.00 53.44 173 LYS A O 1
ATOM 1468 N N . ASN A 1 174 ? -24.039 17.164 27.737 1.00 57.94 174 ASN A N 1
ATOM 1469 C CA . ASN A 1 174 ? -24.493 18.430 28.307 1.00 57.94 174 ASN A CA 1
ATOM 1470 C C . ASN A 1 174 ? -23.358 19.459 28.218 1.00 57.94 174 ASN A C 1
ATOM 1472 O O . ASN A 1 174 ? -22.479 19.444 29.085 1.00 57.94 174 ASN A O 1
ATOM 1476 N N . PRO A 1 175 ? -23.333 20.347 27.203 1.00 58.09 175 PRO A N 1
ATOM 1477 C CA . PRO A 1 175 ? -22.351 21.423 27.180 1.00 58.09 175 PRO A CA 1
ATOM 1478 C C . PRO A 1 175 ? -22.453 22.228 28.489 1.00 58.09 175 PRO A C 1
ATOM 1480 O O . PRO A 1 175 ? -23.558 22.394 29.017 1.00 58.09 175 PRO A O 1
ATOM 1483 N N . PRO A 1 176 ? -21.329 22.716 29.050 1.00 63.50 176 PRO A N 1
ATOM 1484 C CA . PRO A 1 176 ? -21.377 23.558 30.241 1.00 63.50 176 PRO A CA 1
ATOM 1485 C C . PRO A 1 176 ? -22.331 24.726 29.983 1.00 63.50 176 PRO A C 1
ATOM 1487 O O . PRO A 1 176 ? -22.350 25.256 28.871 1.00 63.50 176 PRO A O 1
ATOM 1490 N N . LYS A 1 177 ? -23.121 25.120 30.994 1.00 64.62 177 LYS A N 1
ATOM 1491 C CA . LYS A 1 177 ? -24.254 26.062 30.855 1.00 64.62 177 LYS A CA 1
ATOM 1492 C C . LYS A 1 177 ? -23.928 27.319 30.037 1.00 64.62 177 LYS A C 1
ATOM 1494 O O . LYS A 1 177 ? -24.804 27.851 29.372 1.00 64.62 177 LYS A O 1
ATOM 1499 N N . ARG A 1 178 ? -22.665 27.753 30.058 1.00 68.19 178 ARG A N 1
ATOM 1500 C CA . ARG A 1 178 ? -22.165 28.984 29.437 1.00 68.19 178 ARG A CA 1
ATOM 1501 C C . ARG A 1 178 ? -21.222 28.737 28.250 1.00 68.19 178 ARG A C 1
ATOM 1503 O O . ARG A 1 178 ? -20.347 29.555 27.979 1.00 68.19 178 ARG A O 1
ATOM 1510 N N . ALA A 1 179 ? -21.335 27.604 27.549 1.00 55.72 179 ALA A N 1
ATOM 1511 C CA . ALA A 1 179 ? -20.434 27.224 26.448 1.00 55.72 179 ALA A CA 1
ATOM 1512 C C . ALA A 1 179 ? -20.354 28.257 25.304 1.00 55.72 179 ALA A C 1
ATOM 1514 O O . ALA A 1 179 ? -19.328 28.329 24.631 1.00 55.72 179 ALA A O 1
ATOM 1515 N N . TYR A 1 180 ? -21.402 29.067 25.115 1.00 66.19 180 TYR A N 1
ATOM 1516 C CA . TYR A 1 180 ? -21.517 30.040 24.020 1.00 66.19 180 TYR A CA 1
ATOM 1517 C C . TYR A 1 180 ? -21.462 31.506 24.468 1.00 66.19 180 TYR A C 1
ATOM 1519 O O . TYR A 1 180 ? -21.603 32.404 23.644 1.00 66.19 180 TYR A O 1
ATOM 1527 N N . GLU A 1 181 ? -21.265 31.771 25.760 1.00 78.62 181 GLU A N 1
ATOM 1528 C CA . GLU A 1 181 ? -21.195 33.143 26.260 1.00 78.62 181 GLU A CA 1
ATOM 1529 C C . GLU A 1 181 ? -19.805 33.748 26.044 1.00 78.62 181 GLU A C 1
ATOM 1531 O O . GLU A 1 181 ? -18.783 33.065 26.161 1.00 78.62 181 GLU A O 1
ATOM 1536 N N . PHE A 1 182 ? -19.742 35.051 25.785 1.00 83.00 182 PHE A N 1
ATOM 1537 C CA . PHE A 1 182 ? -18.471 35.771 25.734 1.00 83.00 182 PHE A CA 1
ATOM 1538 C C . PHE A 1 182 ? -17.849 35.896 27.132 1.00 83.00 182 PHE A C 1
ATOM 1540 O O . PHE A 1 182 ? -18.534 35.758 28.142 1.00 83.00 182 PHE A O 1
ATOM 1547 N N . TRP A 1 183 ? -16.533 36.101 27.181 1.00 85.56 183 TRP A N 1
ATOM 1548 C CA . TRP A 1 183 ? -15.810 36.386 28.423 1.00 85.56 183 TRP A CA 1
ATOM 1549 C C . TRP A 1 183 ? -15.983 37.858 28.778 1.00 85.56 183 TRP A C 1
ATOM 1551 O O . TRP A 1 183 ? -15.680 38.708 27.938 1.00 85.56 183 TRP A O 1
ATOM 1561 N N . THR A 1 184 ? -16.418 38.153 30.000 1.00 88.50 184 THR A N 1
ATOM 1562 C CA . THR A 1 184 ? -16.405 39.528 30.517 1.00 88.50 184 THR A CA 1
ATOM 1563 C C . THR A 1 184 ? -15.009 39.903 31.024 1.00 88.50 184 THR A C 1
ATOM 1565 O O . THR A 1 184 ? -14.156 39.037 31.250 1.00 88.50 184 THR A O 1
ATOM 1568 N N . GLU A 1 185 ? -14.750 41.200 31.191 1.00 83.31 185 GLU A N 1
ATOM 1569 C CA . GLU A 1 185 ? -13.479 41.680 31.751 1.00 83.31 185 GLU A CA 1
ATOM 1570 C C . GLU A 1 185 ? -13.298 41.222 33.205 1.00 83.31 185 GLU A C 1
ATOM 1572 O O . GLU A 1 185 ? -12.224 40.743 33.565 1.00 83.31 185 GLU A O 1
ATOM 1577 N N . ASP A 1 186 ? -14.368 41.240 34.003 1.00 85.88 186 ASP A N 1
ATOM 1578 C CA . ASP A 1 186 ? -14.349 40.761 35.390 1.00 85.88 186 ASP A CA 1
ATOM 1579 C C . ASP A 1 186 ? -14.038 39.263 35.485 1.00 85.88 186 ASP A C 1
ATOM 1581 O O . ASP A 1 186 ? -13.247 38.833 36.328 1.00 85.88 186 ASP A O 1
ATOM 1585 N N . GLU A 1 187 ? -14.599 38.453 34.583 1.00 84.62 187 GLU A N 1
ATOM 1586 C CA . GLU A 1 187 ? -14.313 37.016 34.509 1.00 84.62 187 GLU A CA 1
ATOM 1587 C C . GLU A 1 187 ? -12.864 36.744 34.128 1.00 84.62 187 GLU A C 1
ATOM 1589 O O . GLU A 1 187 ? -12.236 35.831 34.665 1.00 84.62 187 GLU A O 1
ATOM 1594 N N . GLN A 1 188 ? -12.325 37.532 33.200 1.00 88.88 188 GLN A N 1
ATOM 1595 C CA . GLN A 1 188 ? -10.928 37.426 32.818 1.00 88.88 188 GLN A CA 1
ATOM 1596 C C . GLN A 1 188 ? -10.005 37.806 33.978 1.00 88.88 188 GLN A C 1
ATOM 1598 O O . GLN A 1 188 ? -9.043 37.087 34.236 1.00 88.88 188 GLN A O 1
ATOM 1603 N N . ASN A 1 189 ? -10.295 38.892 34.692 1.00 88.19 189 ASN A N 1
ATOM 1604 C CA . ASN A 1 189 ? -9.509 39.300 35.855 1.00 88.19 189 ASN A CA 1
ATOM 1605 C C . ASN A 1 189 ? -9.555 38.225 36.947 1.00 88.19 189 ASN A C 1
ATOM 1607 O O . ASN A 1 189 ? -8.511 37.808 37.445 1.00 88.19 189 ASN A O 1
ATOM 1611 N N . THR A 1 190 ? -10.745 37.685 37.220 1.00 89.56 190 THR A N 1
ATOM 1612 C CA . THR A 1 190 ? -10.937 36.569 38.156 1.00 89.56 190 THR A CA 1
ATOM 1613 C C . THR A 1 190 ? -10.122 35.342 37.741 1.00 89.56 190 THR A C 1
ATOM 1615 O O . THR A 1 190 ? -9.402 34.772 38.557 1.00 89.56 190 THR A O 1
ATOM 1618 N N . LEU A 1 191 ? -10.163 34.959 36.460 1.00 90.75 191 LEU A N 1
ATOM 1619 C CA . LEU A 1 191 ? -9.368 33.856 35.916 1.00 90.75 191 LEU A CA 1
ATOM 1620 C C . LEU A 1 191 ? -7.863 34.050 36.158 1.00 90.75 191 LEU A C 1
ATOM 1622 O O . LEU A 1 191 ? -7.187 33.112 36.580 1.00 90.75 191 LEU A O 1
ATOM 1626 N N . ILE A 1 192 ? -7.343 35.251 35.889 1.00 88.31 192 ILE A N 1
ATOM 1627 C CA . ILE A 1 192 ? -5.923 35.575 36.074 1.00 88.31 192 ILE A CA 1
ATOM 1628 C C . ILE A 1 192 ? -5.543 35.451 37.552 1.00 88.31 192 ILE A C 1
ATOM 1630 O O . ILE A 1 192 ? -4.544 34.806 37.865 1.00 88.31 192 ILE A O 1
ATOM 1634 N N . THR A 1 193 ? -6.349 36.017 38.456 1.00 91.19 193 THR A N 1
ATOM 1635 C CA . THR A 1 193 ? -6.101 35.961 39.903 1.00 91.19 193 THR A CA 1
ATOM 1636 C C . THR A 1 193 ? -6.095 34.525 40.419 1.00 91.19 193 THR A C 1
ATOM 1638 O O . THR A 1 193 ? -5.149 34.132 41.099 1.00 91.19 193 THR A O 1
ATOM 1641 N N . LEU A 1 194 ? -7.099 33.720 40.059 1.00 89.56 194 LEU A N 1
ATOM 1642 C CA . LEU A 1 194 ? -7.189 32.325 40.501 1.00 89.56 194 LEU A CA 1
ATOM 1643 C C . LEU A 1 194 ? -6.006 31.494 39.984 1.00 89.56 194 LEU A C 1
ATOM 1645 O O . LEU A 1 194 ? -5.430 30.693 40.718 1.00 89.56 194 LEU A O 1
ATOM 1649 N N . TYR A 1 195 ? -5.599 31.718 38.733 1.00 87.44 195 TYR A N 1
ATOM 1650 C CA . TYR A 1 195 ? -4.452 31.023 38.156 1.00 87.44 195 TYR A CA 1
ATOM 1651 C C . TYR A 1 195 ? -3.129 31.428 38.826 1.00 87.44 195 TYR A C 1
ATOM 1653 O O . TYR A 1 195 ? -2.298 30.572 39.122 1.00 87.44 195 TYR A O 1
ATOM 1661 N N . GLN A 1 196 ? -2.944 32.714 39.140 1.00 86.38 196 GLN A N 1
ATOM 1662 C CA . GLN A 1 196 ? -1.780 33.204 39.893 1.00 86.38 196 GLN A CA 1
ATOM 1663 C C . GLN A 1 196 ? -1.734 32.674 41.334 1.00 86.38 196 GLN A C 1
ATOM 1665 O O . GLN A 1 196 ? -0.653 32.542 41.904 1.00 86.38 196 GLN A O 1
ATOM 1670 N N . GLN A 1 197 ? -2.885 32.321 41.909 1.00 88.69 197 GLN A N 1
ATOM 1671 C CA . GLN A 1 197 ? -3.002 31.647 43.206 1.00 88.69 197 GLN A CA 1
ATOM 1672 C C . GLN A 1 197 ? -2.717 30.133 43.137 1.00 88.69 197 GLN A C 1
ATOM 1674 O O . GLN A 1 197 ? -2.916 29.434 44.127 1.00 88.69 197 GLN A O 1
ATOM 1679 N N . ASN A 1 198 ? -2.230 29.619 41.998 1.00 84.75 198 ASN A N 1
ATOM 1680 C CA . ASN A 1 198 ? -1.975 28.195 41.741 1.00 84.75 198 ASN A CA 1
ATOM 1681 C C . ASN A 1 198 ? -3.217 27.296 41.878 1.00 84.75 198 ASN A C 1
ATOM 1683 O O . ASN A 1 198 ? -3.088 26.097 42.126 1.00 84.75 198 ASN A O 1
ATOM 1687 N N . ILE A 1 199 ? -4.419 27.848 41.697 1.00 86.75 199 ILE A N 1
ATOM 1688 C CA . ILE A 1 199 ? -5.646 27.049 41.667 1.00 86.75 199 ILE A CA 1
ATOM 1689 C C . ILE A 1 199 ? -5.662 26.237 40.372 1.00 86.75 199 ILE A C 1
ATOM 1691 O O . ILE A 1 199 ? -5.328 26.737 39.292 1.00 86.75 199 ILE A O 1
ATOM 1695 N N . SER A 1 200 ? -6.041 24.962 40.469 1.00 85.88 200 SER A N 1
ATOM 1696 C CA . SER A 1 200 ? -6.034 24.075 39.310 1.00 85.88 200 SER A CA 1
ATOM 1697 C C . SER A 1 200 ? -7.054 24.525 38.259 1.00 85.88 200 SER A C 1
ATOM 1699 O O . SER A 1 200 ? -8.140 25.015 38.574 1.00 85.88 200 SER A O 1
ATOM 1701 N N . THR A 1 201 ? -6.757 24.303 36.976 1.00 81.88 201 THR A N 1
ATOM 1702 C CA . THR A 1 201 ? -7.680 24.631 35.871 1.00 81.88 201 THR A CA 1
ATOM 1703 C C . THR A 1 201 ? -9.036 23.940 36.017 1.00 81.88 201 THR A C 1
ATOM 1705 O O . THR A 1 201 ? -10.055 24.491 35.599 1.00 81.88 201 THR A O 1
ATOM 1708 N N . LYS A 1 202 ? -9.057 22.771 36.665 1.00 83.19 202 LYS A N 1
ATOM 1709 C CA . LYS A 1 202 ? -10.262 22.027 37.028 1.00 83.19 202 LYS A CA 1
ATOM 1710 C C . LYS A 1 202 ? -11.113 22.769 38.058 1.00 83.19 202 LYS A C 1
ATOM 1712 O O . LYS A 1 202 ? -12.311 22.931 37.843 1.00 83.19 202 LYS A O 1
ATOM 1717 N N . GLU A 1 203 ? -10.523 23.277 39.134 1.00 81.94 203 GLU A N 1
ATOM 1718 C CA . GLU A 1 203 ? -11.243 24.062 40.149 1.00 81.94 203 GLU A CA 1
ATOM 1719 C C . GLU A 1 203 ? -11.722 25.408 39.596 1.00 81.94 203 GLU A C 1
ATOM 1721 O O . GLU A 1 203 ? -12.871 25.791 39.819 1.00 81.94 203 GLU A O 1
ATOM 1726 N N . ILE A 1 204 ? -10.896 26.076 38.783 1.00 87.25 204 ILE A N 1
ATOM 1727 C CA . ILE A 1 204 ? -11.283 27.310 38.082 1.00 87.25 204 ILE A CA 1
ATOM 1728 C C . ILE A 1 204 ? -12.492 27.057 37.169 1.00 87.25 204 ILE A C 1
ATOM 1730 O O . ILE A 1 204 ? -13.412 27.874 37.108 1.00 87.25 204 ILE A O 1
ATOM 1734 N N . SER A 1 205 ? -12.523 25.912 36.477 1.00 87.06 205 SER A N 1
ATOM 1735 C CA . SER A 1 205 ? -13.635 25.541 35.593 1.00 87.06 205 SER A CA 1
ATOM 1736 C C . SER A 1 205 ? -14.965 25.413 36.346 1.00 87.06 205 SER A C 1
ATOM 1738 O O . SER A 1 205 ? -16.001 25.866 35.851 1.00 87.06 205 SER A O 1
ATOM 1740 N N . LEU A 1 206 ? -14.927 24.879 37.574 1.00 85.19 206 LEU A N 1
ATOM 1741 C CA . LEU A 1 206 ? -16.094 24.756 38.446 1.00 85.19 206 LEU A CA 1
ATOM 1742 C C . LEU A 1 206 ? -16.565 26.125 38.943 1.00 85.19 206 LEU A C 1
ATOM 1744 O O . LEU A 1 206 ? -17.763 26.400 38.907 1.00 85.19 206 LEU A O 1
ATOM 1748 N N . GLN A 1 207 ? -15.635 26.995 39.350 1.00 86.38 207 GLN A N 1
ATOM 1749 C CA . GLN A 1 207 ? -15.960 28.330 39.858 1.00 86.38 207 GLN A CA 1
ATOM 1750 C C . GLN A 1 207 ? -16.551 29.242 38.776 1.00 86.38 207 GLN A C 1
ATOM 1752 O O . GLN A 1 207 ? -17.571 29.888 39.002 1.00 86.38 207 GLN A O 1
ATOM 1757 N N . LEU A 1 208 ? -15.956 29.257 37.579 1.00 85.81 208 LEU A N 1
ATOM 1758 C CA . LEU A 1 208 ? -16.416 30.094 36.464 1.00 85.81 208 LEU A CA 1
ATOM 1759 C C . LEU A 1 208 ? -17.538 29.442 35.639 1.00 85.81 208 LEU A C 1
ATOM 1761 O O . LEU A 1 208 ? -18.072 30.064 34.720 1.00 85.81 208 LEU A O 1
ATOM 1765 N N . GLN A 1 209 ? -17.905 28.195 35.954 1.00 86.44 209 GLN A N 1
ATOM 1766 C CA . GLN A 1 209 ? -18.893 27.392 35.222 1.00 86.44 209 GLN A CA 1
ATOM 1767 C C . GLN A 1 209 ? -18.597 27.303 33.710 1.00 86.44 209 GLN A C 1
ATOM 1769 O O . GLN A 1 209 ? -19.500 27.336 32.865 1.00 86.44 209 GLN A O 1
ATOM 1774 N N . ARG A 1 210 ? -17.312 27.189 33.355 1.00 84.44 210 ARG A N 1
ATOM 1775 C CA . ARG A 1 210 ? -16.807 27.039 31.976 1.00 84.44 210 ARG A CA 1
ATOM 1776 C C . ARG A 1 210 ? -16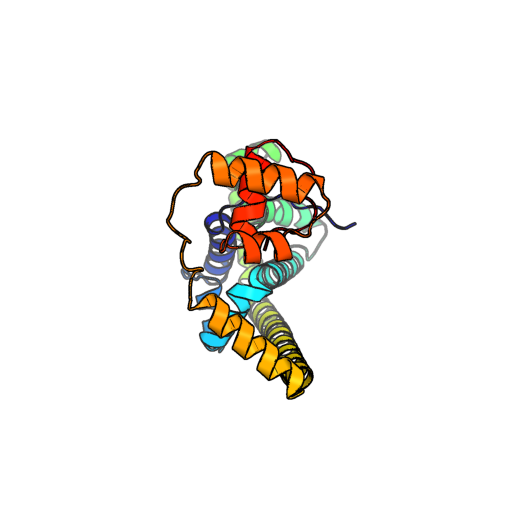.111 25.686 31.823 1.00 84.44 210 ARG A C 1
ATOM 1778 O O . ARG A 1 210 ? -15.739 25.069 32.810 1.00 84.44 210 ARG A O 1
ATOM 1785 N N . SER A 1 211 ? -15.910 25.204 30.595 1.00 81.75 211 SER A N 1
ATOM 1786 C CA . SER A 1 211 ? -15.102 23.991 30.387 1.00 81.75 211 SER A CA 1
ATOM 1787 C C . SER A 1 211 ? -13.627 24.250 30.699 1.00 81.75 211 SER A C 1
ATOM 1789 O O . SER A 1 211 ? -13.112 25.328 30.407 1.00 81.75 211 SER A O 1
ATOM 1791 N N . GLU A 1 212 ? -12.911 23.236 31.191 1.00 82.00 212 GLU A N 1
ATOM 1792 C CA . GLU A 1 212 ? -11.453 23.301 31.399 1.00 82.00 212 GLU A CA 1
ATOM 1793 C C . GLU A 1 212 ? -10.710 23.737 30.126 1.00 82.00 212 GLU A C 1
ATOM 1795 O O . GLU A 1 212 ? -9.788 24.549 30.175 1.00 82.00 212 GLU A O 1
ATOM 1800 N N . ARG A 1 213 ? -11.175 23.283 28.955 1.00 79.69 213 ARG A N 1
ATOM 1801 C CA . ARG A 1 213 ? -10.645 23.720 27.658 1.00 79.69 213 ARG A CA 1
ATOM 1802 C C . ARG A 1 213 ? -10.841 25.222 27.428 1.00 79.69 213 ARG A C 1
ATOM 1804 O O . ARG A 1 213 ? -9.924 25.873 26.944 1.00 79.69 213 ARG A O 1
ATOM 1811 N N . ALA A 1 214 ? -12.001 25.787 27.764 1.00 81.81 214 ALA A N 1
ATOM 1812 C CA . ALA A 1 214 ? -12.242 27.225 27.626 1.00 81.81 214 ALA A CA 1
ATOM 1813 C C . ALA A 1 214 ? -11.354 28.048 28.575 1.00 81.81 214 ALA A C 1
ATOM 1815 O O . ALA A 1 214 ? -10.825 29.076 28.153 1.00 81.81 214 ALA A O 1
ATOM 1816 N N . ILE A 1 215 ? -11.147 27.572 29.810 1.00 87.81 215 ILE A N 1
ATOM 1817 C CA . ILE A 1 215 ? -10.203 28.157 30.776 1.00 87.81 215 ILE A CA 1
ATOM 1818 C C . ILE A 1 215 ? -8.786 28.186 30.188 1.00 87.81 215 ILE A C 1
ATOM 1820 O O . ILE A 1 215 ? -8.173 29.248 30.096 1.00 87.81 215 ILE A O 1
ATOM 1824 N N . LEU A 1 216 ? -8.298 27.036 29.714 1.00 84.69 216 LEU A N 1
ATOM 1825 C CA . LEU A 1 216 ? -6.967 26.890 29.118 1.00 84.69 216 LEU A CA 1
ATOM 1826 C C . LEU A 1 216 ? -6.770 27.804 27.905 1.00 84.69 216 LEU A C 1
ATOM 1828 O O . LEU A 1 216 ? -5.797 28.551 27.838 1.00 84.69 216 LEU A O 1
ATOM 1832 N N . MET A 1 217 ? -7.716 27.790 26.964 1.00 82.88 217 MET A N 1
ATOM 1833 C CA . MET A 1 217 ? -7.642 28.633 25.769 1.00 82.88 217 MET A CA 1
ATOM 1834 C C . MET A 1 217 ? -7.652 30.124 26.119 1.00 82.88 217 MET A C 1
ATOM 1836 O O . MET A 1 217 ? -6.989 30.914 25.443 1.00 82.88 217 MET A O 1
ATOM 1840 N N . ARG A 1 218 ? -8.374 30.529 27.175 1.00 88.56 218 ARG A N 1
ATOM 1841 C CA . ARG A 1 218 ? -8.379 31.926 27.616 1.00 88.56 218 ARG A CA 1
ATOM 1842 C C . ARG A 1 218 ? -7.070 32.316 28.294 1.00 88.56 218 ARG A C 1
ATOM 1844 O O . ARG A 1 218 ? -6.557 33.381 27.974 1.00 88.56 218 ARG A O 1
ATOM 1851 N N . LEU A 1 219 ? -6.501 31.461 29.144 1.00 87.06 219 LEU A N 1
ATOM 1852 C CA . LEU A 1 219 ? -5.185 31.687 29.755 1.00 87.06 219 LEU A CA 1
ATOM 1853 C C . LEU A 1 219 ? -4.089 31.849 28.695 1.00 87.06 219 LEU A C 1
ATOM 1855 O O . LEU A 1 219 ? -3.300 32.789 28.775 1.00 87.06 219 LEU A O 1
ATOM 1859 N N . ILE A 1 220 ? -4.099 31.007 27.656 1.00 85.00 220 ILE A N 1
ATOM 1860 C CA . ILE A 1 220 ? -3.190 31.136 26.507 1.00 85.00 220 ILE A CA 1
ATOM 1861 C C . ILE A 1 220 ? -3.377 32.499 25.829 1.00 85.00 220 ILE A C 1
ATOM 1863 O O . ILE A 1 220 ? -2.406 33.217 25.619 1.00 85.00 220 ILE A O 1
ATOM 1867 N N . LYS A 1 221 ? -4.624 32.901 25.546 1.00 85.62 221 LYS A N 1
ATOM 1868 C CA . LYS A 1 221 ? -4.929 34.186 24.893 1.00 85.62 221 LYS A CA 1
ATOM 1869 C C . LYS A 1 221 ? -4.503 35.412 25.714 1.00 85.62 221 LYS A C 1
ATOM 1871 O O . LYS A 1 221 ? -4.229 36.457 25.136 1.00 85.62 221 LYS A O 1
ATOM 1876 N N . VAL A 1 222 ? -4.473 35.295 27.039 1.00 85.00 222 VAL A N 1
ATOM 1877 C CA . VAL A 1 222 ? -4.074 36.367 27.967 1.00 85.00 222 VAL A CA 1
ATOM 1878 C C . VAL A 1 222 ? -2.552 36.372 28.225 1.00 85.00 222 VAL A C 1
ATOM 1880 O O . VAL A 1 222 ? -2.048 37.282 28.874 1.00 85.00 222 VAL A O 1
ATOM 1883 N N . GLY A 1 223 ? -1.798 35.413 27.668 1.00 82.50 223 GLY A N 1
ATOM 1884 C CA . GLY A 1 223 ? -0.327 35.405 27.685 1.00 82.50 223 GLY A CA 1
ATOM 1885 C C . GLY A 1 223 ? 0.319 34.353 28.596 1.00 82.50 223 GLY A C 1
ATOM 1886 O O . GLY A 1 223 ? 1.529 34.388 28.808 1.00 82.50 223 GLY A O 1
ATOM 1887 N N . PHE A 1 224 ? -0.439 33.387 29.125 1.00 77.88 224 PHE A N 1
ATOM 1888 C CA . PHE A 1 224 ? 0.097 32.281 29.935 1.00 77.88 224 PHE A CA 1
ATOM 1889 C C . PHE A 1 224 ? 0.498 31.073 29.060 1.00 77.88 224 PHE A C 1
ATOM 1891 O O . PHE A 1 224 ? 0.008 29.958 29.234 1.00 77.88 224 PHE A O 1
ATOM 1898 N N . GLU A 1 225 ? 1.403 31.291 28.099 1.00 57.06 225 GLU A N 1
ATOM 1899 C CA . GLU A 1 225 ? 1.749 30.374 26.988 1.00 57.06 225 GLU A CA 1
ATOM 1900 C C . GLU A 1 225 ? 2.373 29.015 27.382 1.00 57.06 225 GLU A C 1
ATOM 1902 O O . GLU A 1 225 ? 2.518 28.130 26.541 1.00 57.06 225 GLU A O 1
ATOM 1907 N N . LYS A 1 226 ? 2.715 28.786 28.656 1.00 57.31 226 LYS A N 1
ATOM 1908 C CA . LYS A 1 226 ? 3.459 27.586 29.096 1.00 57.31 226 LYS A CA 1
ATOM 1909 C C . LYS A 1 226 ? 2.628 26.294 29.230 1.00 57.31 226 LYS A C 1
ATOM 1911 O O . LYS A 1 226 ? 3.162 25.285 29.683 1.00 57.31 226 LYS A O 1
ATOM 1916 N N . LEU A 1 227 ? 1.352 26.284 28.837 1.00 53.56 227 LEU A N 1
ATOM 1917 C CA . LEU A 1 227 ? 0.430 25.154 29.067 1.00 53.56 227 LEU A CA 1
ATOM 1918 C C . LEU A 1 227 ? 0.259 24.193 27.873 1.00 53.56 227 LEU A C 1
ATOM 1920 O O . LEU A 1 227 ? -0.455 23.197 27.979 1.00 53.56 227 LEU A O 1
ATOM 1924 N N . THR A 1 228 ? 0.915 24.445 26.738 1.00 46.47 228 THR A N 1
ATOM 1925 C CA . THR A 1 228 ? 0.733 23.668 25.494 1.00 46.47 228 THR A CA 1
ATOM 1926 C C . THR A 1 228 ? 1.399 22.284 25.490 1.00 46.47 228 THR A C 1
ATOM 1928 O O . THR A 1 228 ? 1.125 21.492 24.594 1.00 46.47 228 THR A O 1
ATOM 1931 N N . ASN A 1 229 ? 2.198 21.935 26.506 1.00 44.97 229 ASN A N 1
ATOM 1932 C CA . ASN A 1 229 ? 2.894 20.639 26.583 1.00 44.97 229 ASN A CA 1
ATOM 1933 C C . ASN A 1 229 ? 2.079 19.488 27.214 1.00 44.97 229 ASN A C 1
ATOM 1935 O O . ASN A 1 229 ? 2.616 18.396 27.370 1.00 44.97 229 ASN A O 1
ATOM 1939 N N . ILE A 1 230 ? 0.808 19.696 27.586 1.00 47.34 230 ILE A N 1
ATOM 1940 C CA . ILE A 1 230 ? 0.014 18.694 28.338 1.00 47.34 230 ILE A CA 1
ATOM 1941 C C . ILE A 1 230 ? -0.962 17.898 27.447 1.00 47.34 230 ILE A C 1
ATOM 1943 O O . ILE A 1 230 ? -1.490 16.876 27.874 1.00 47.34 230 ILE A O 1
ATOM 1947 N N . PHE A 1 231 ? -1.151 18.275 26.178 1.00 39.44 231 PHE A N 1
ATOM 1948 C CA . PHE A 1 231 ? -2.000 17.512 25.255 1.00 39.44 231 PHE A CA 1
ATOM 1949 C C . PHE A 1 231 ? -1.230 17.120 23.987 1.00 39.44 231 PHE A C 1
ATOM 1951 O O . PHE A 1 231 ? -1.041 17.968 23.111 1.00 39.44 231 PHE A O 1
ATOM 1958 N N . PRO A 1 232 ? -0.788 15.854 23.836 1.00 32.97 232 PRO A N 1
ATOM 1959 C CA . PRO A 1 232 ? -0.405 15.351 22.527 1.00 32.97 232 PRO A CA 1
ATOM 1960 C C . PRO A 1 232 ? -1.651 15.365 21.633 1.00 32.97 232 PRO A C 1
ATOM 1962 O O . PRO A 1 232 ? -2.720 14.913 22.043 1.00 32.97 232 PRO A O 1
ATOM 1965 N N . ASN A 1 233 ? -1.504 15.936 20.434 1.00 33.03 233 ASN A N 1
ATOM 1966 C CA . ASN A 1 233 ? -2.545 16.002 19.408 1.00 33.03 233 ASN A CA 1
ATOM 1967 C C . ASN A 1 233 ? -3.243 14.638 19.263 1.00 33.03 233 ASN A C 1
ATOM 1969 O O . ASN A 1 233 ? -2.627 13.684 18.785 1.00 33.03 233 ASN A O 1
ATOM 1973 N N . THR A 1 234 ? -4.504 14.580 19.690 1.00 34.78 234 THR A N 1
ATOM 1974 C CA . THR A 1 234 ? -5.476 13.528 19.365 1.00 34.78 234 THR A CA 1
ATOM 1975 C C . THR A 1 234 ? -6.466 14.087 18.362 1.00 34.78 234 THR A C 1
ATOM 1977 O O . THR A 1 234 ? -6.850 15.270 18.519 1.00 34.78 234 THR A O 1
#